Protein AF-A0A8J4Y6T5-F1 (afdb_monomer_lite)

Foldseek 3Di:
DLVQLLVVLQLLVVLVQKDWDFDFFFAQPVQRKGDWPVQKDKDKDQAFDFADAPPDPDTDRPPDPPPVVCVVPPDPDDDDRDIDIFIAGNVDRHGTDGDGRPVHIFMWGNLLLVLVLVLVCPVVVVDDDPPPVCNVVSCVDSVPDDITGFWIPHPDARFFQKKWWQFQVRDTDIHHDPDPVVRLVCCCVPVVGHSVRTPDIGGHPTHTDPVSVVVCVVVVVVQPPHDPDDDDPDDDDDPDDDPSPVVSPPPPPPDDDDD

Secondary structure (DSSP, 8-state):
-HHHHHHHHHHHHHTT-EEEE---EEEETTTTEEE-GGGEEEEEESS-EEEEPTT-S-EEEE----HHHHGGGT---------EEEEEESSSS-B-EEE--TTS-EEEE-HHHHHHHHHHHHHTTSS--SSTTHHHHHHHHHTTPPPEE-EE--SSSEEP-EEEEEETTS-EEEEE-SSHHHHHHHHHHHH---GGGEEEEEE---EE-HHHHHHTHHHHHTTTT--SS------S---S--GGGGGGGSTTS--S---

Organism: Chionoecetes opilio (NCBI:txid41210)

Structure (mmCIF, N/CA/C/O backbone):
data_AF-A0A8J4Y6T5-F1
#
_entry.id   AF-A0A8J4Y6T5-F1
#
loop_
_atom_site.group_PDB
_atom_site.id
_atom_site.type_symbol
_atom_site.label_atom_id
_atom_site.label_alt_id
_atom_site.label_comp_id
_atom_site.label_asym_id
_atom_site.label_entity_id
_atom_site.label_seq_id
_atom_site.pdbx_PDB_ins_code
_atom_site.Cartn_x
_atom_site.Cartn_y
_atom_site.Cartn_z
_atom_site.occupancy
_atom_site.B_iso_or_equiv
_atom_site.auth_seq_id
_atom_site.auth_comp_id
_atom_site.auth_asym_id
_atom_site.auth_atom_id
_atom_site.pdbx_PDB_model_num
ATOM 1 N N . MET A 1 1 ? -11.322 13.153 -5.004 1.00 78.25 1 MET A N 1
ATOM 2 C CA . MET A 1 1 ? -10.140 12.261 -4.936 1.00 78.25 1 MET A CA 1
ATOM 3 C C . MET A 1 1 ? -9.961 11.608 -3.560 1.00 78.25 1 MET A C 1
ATOM 5 O O . MET A 1 1 ? -10.027 10.391 -3.494 1.00 78.25 1 MET A O 1
ATOM 9 N N . SER A 1 2 ? -9.859 12.351 -2.447 1.00 86.50 2 SER A N 1
ATOM 10 C CA . SER A 1 2 ? -9.602 11.771 -1.104 1.00 86.50 2 SER A CA 1
ATOM 11 C C . SER A 1 2 ? -10.616 10.721 -0.617 1.00 86.50 2 SER A C 1
ATOM 13 O O . SER A 1 2 ? -10.266 9.830 0.150 1.00 86.50 2 SER A O 1
ATOM 15 N N . ARG A 1 3 ? -11.886 10.805 -1.039 1.00 89.75 3 ARG A N 1
ATOM 16 C CA . ARG A 1 3 ? -12.903 9.777 -0.743 1.00 89.75 3 ARG A CA 1
ATOM 17 C C . ARG A 1 3 ? -12.601 8.450 -1.448 1.00 89.75 3 ARG A C 1
ATOM 19 O O . ARG A 1 3 ? -12.677 7.413 -0.808 1.00 89.75 3 ARG A O 1
ATOM 26 N N . ALA A 1 4 ? -12.226 8.501 -2.726 1.00 92.38 4 ALA A N 1
ATOM 27 C CA . ALA A 1 4 ? -11.892 7.317 -3.514 1.00 92.38 4 ALA A CA 1
ATOM 28 C C . ALA A 1 4 ? -10.660 6.595 -2.969 1.00 92.38 4 ALA A C 1
ATOM 30 O O . ALA A 1 4 ? -10.658 5.376 -2.884 1.00 92.38 4 ALA A O 1
ATOM 31 N N . VAL A 1 5 ? -9.655 7.352 -2.526 1.00 93.50 5 VAL A N 1
ATOM 32 C CA . VAL A 1 5 ? -8.452 6.791 -1.899 1.00 93.50 5 VAL A CA 1
ATOM 33 C C . VAL A 1 5 ? -8.801 6.029 -0.619 1.00 93.50 5 VAL A C 1
ATOM 35 O O . VAL A 1 5 ? -8.391 4.883 -0.461 1.00 93.50 5 VAL A O 1
ATOM 38 N N . ARG A 1 6 ? -9.605 6.634 0.268 1.00 92.81 6 ARG A N 1
ATOM 39 C CA . ARG A 1 6 ? -10.047 5.973 1.506 1.00 92.81 6 ARG A CA 1
ATOM 40 C C . ARG A 1 6 ? -10.878 4.722 1.227 1.00 92.81 6 ARG A C 1
ATOM 42 O O . ARG A 1 6 ? -10.629 3.693 1.835 1.00 92.81 6 ARG A O 1
ATOM 49 N N . GLU A 1 7 ? -11.815 4.799 0.287 1.00 93.69 7 GLU A N 1
ATOM 50 C CA . GLU A 1 7 ? -12.631 3.652 -0.129 1.00 93.69 7 GLU A CA 1
ATOM 51 C C . GLU A 1 7 ? -11.806 2.508 -0.702 1.00 93.69 7 GLU A C 1
ATOM 53 O O . GLU A 1 7 ? -11.983 1.364 -0.295 1.00 93.69 7 GLU A O 1
ATOM 58 N N . ALA A 1 8 ? -10.897 2.805 -1.628 1.00 94.38 8 ALA A N 1
ATOM 59 C CA . ALA A 1 8 ? -10.032 1.790 -2.207 1.00 94.38 8 ALA A CA 1
ATOM 60 C C . ALA A 1 8 ? -9.204 1.105 -1.121 1.00 94.38 8 ALA A C 1
ATOM 62 O O . ALA A 1 8 ? -9.130 -0.119 -1.095 1.00 94.38 8 ALA A O 1
ATOM 63 N N . PHE A 1 9 ? -8.641 1.883 -0.194 1.00 95.12 9 PHE A N 1
ATOM 64 C CA . PHE A 1 9 ? -7.857 1.334 0.902 1.00 95.12 9 PHE A CA 1
ATOM 65 C C . PHE A 1 9 ? -8.689 0.411 1.800 1.00 95.12 9 PHE A C 1
ATOM 67 O O . PHE A 1 9 ? -8.279 -0.719 2.044 1.00 95.12 9 PHE A O 1
ATOM 74 N N . VAL A 1 10 ? -9.865 0.859 2.258 1.00 94.06 10 VAL A N 1
ATOM 75 C CA . VAL A 1 10 ? -10.739 0.052 3.126 1.00 94.06 10 VAL A CA 1
ATOM 76 C C . VAL A 1 10 ? -11.133 -1.255 2.436 1.00 94.06 10 VAL A C 1
ATOM 78 O O . VAL A 1 10 ? -11.028 -2.311 3.047 1.00 94.06 10 VAL A O 1
ATOM 81 N N . ARG A 1 11 ? -11.483 -1.221 1.144 1.00 93.69 11 ARG A N 1
ATOM 82 C CA . ARG A 1 11 ? -11.808 -2.439 0.384 1.00 93.69 11 ARG A CA 1
ATOM 83 C C . ARG A 1 11 ? -10.627 -3.394 0.243 1.00 93.69 11 ARG A C 1
ATOM 85 O O . ARG A 1 11 ? -10.812 -4.597 0.377 1.00 93.69 11 ARG A O 1
ATOM 92 N N . LEU A 1 12 ? -9.428 -2.880 -0.036 1.00 94.62 12 LEU A N 1
ATOM 93 C CA . LEU A 1 12 ? -8.225 -3.711 -0.145 1.00 94.62 12 LEU A CA 1
ATOM 94 C C . LEU A 1 12 ? -7.852 -4.340 1.205 1.00 94.62 12 LEU A C 1
ATOM 96 O O . LEU A 1 12 ? -7.418 -5.488 1.247 1.00 94.62 12 LEU A O 1
ATOM 100 N N . TYR A 1 13 ? -8.057 -3.608 2.299 1.00 94.00 13 TYR A N 1
ATOM 101 C CA . TYR A 1 13 ? -7.865 -4.116 3.654 1.00 94.00 13 TYR A CA 1
ATOM 102 C C . TYR A 1 13 ? -8.894 -5.193 4.009 1.00 94.00 13 TYR A C 1
ATOM 104 O O . TYR A 1 13 ? -8.538 -6.257 4.503 1.00 94.00 13 TYR A O 1
ATOM 112 N N . ASP A 1 14 ? -10.168 -4.956 3.695 1.00 91.56 14 ASP A N 1
ATOM 113 C CA . ASP A 1 14 ? -11.251 -5.915 3.918 1.00 91.56 14 ASP A CA 1
ATOM 114 C C . ASP A 1 14 ? -11.082 -7.195 3.075 1.00 91.56 14 ASP A C 1
ATOM 116 O O . ASP A 1 14 ? -11.483 -8.270 3.509 1.00 91.56 14 ASP A O 1
ATOM 120 N N . ALA A 1 15 ? -10.435 -7.095 1.910 1.00 92.00 15 ALA A N 1
ATOM 121 C CA . ALA A 1 15 ? -10.071 -8.227 1.058 1.00 92.00 15 ALA A CA 1
ATOM 122 C C . ALA A 1 15 ? -8.828 -9.005 1.534 1.00 92.00 15 ALA A C 1
ATOM 124 O O . ALA A 1 15 ? -8.473 -10.007 0.918 1.00 92.00 15 ALA A O 1
ATOM 125 N N . GLY A 1 16 ? -8.131 -8.540 2.578 1.00 92.31 16 GLY A N 1
ATOM 126 C CA . GLY A 1 16 ? -6.889 -9.153 3.062 1.00 92.31 16 GLY A CA 1
ATOM 127 C C . GLY A 1 16 ? -5.667 -8.914 2.166 1.00 92.31 16 GLY A C 1
ATOM 128 O O . GLY A 1 16 ? -4.643 -9.572 2.332 1.00 92.31 16 GLY A O 1
ATOM 129 N N . LEU A 1 17 ? -5.748 -7.974 1.216 1.00 94.19 17 LEU A N 1
ATOM 130 C CA . LEU A 1 17 ? -4.628 -7.607 0.341 1.00 94.19 17 LEU A CA 1
ATOM 131 C C . LEU A 1 17 ? -3.673 -6.613 1.003 1.00 94.19 17 LEU A C 1
ATOM 133 O O . LEU A 1 17 ? -2.508 -6.534 0.614 1.00 94.19 17 LEU A O 1
ATOM 137 N N . VAL A 1 18 ? -4.162 -5.845 1.978 1.00 94.88 18 VAL A N 1
ATOM 138 C CA . VAL A 1 18 ? -3.343 -4.960 2.809 1.00 94.88 18 VAL A CA 1
ATOM 139 C C . VAL A 1 18 ? -3.073 -5.659 4.129 1.00 94.88 18 VAL A C 1
ATOM 141 O O . VAL A 1 18 ? -4.006 -6.080 4.809 1.00 94.88 18 VAL A O 1
ATOM 144 N N . TYR A 1 19 ? -1.808 -5.737 4.515 1.00 92.50 19 TYR A N 1
ATOM 145 C CA . TYR A 1 19 ? -1.396 -6.333 5.778 1.00 92.50 19 TYR A CA 1
ATOM 146 C C . TYR A 1 19 ? -0.262 -5.530 6.408 1.00 92.50 19 TYR A C 1
ATOM 148 O O . TYR A 1 19 ? 0.412 -4.737 5.748 1.00 92.50 19 TYR A O 1
ATOM 156 N N . ARG A 1 20 ? -0.066 -5.736 7.709 1.00 90.44 20 ARG A N 1
ATOM 157 C CA . ARG A 1 20 ? 1.051 -5.163 8.456 1.00 90.44 20 ARG A CA 1
ATOM 158 C C . ARG A 1 20 ? 2.184 -6.157 8.575 1.00 90.44 20 ARG A C 1
ATOM 160 O O . ARG A 1 20 ? 1.939 -7.358 8.698 1.00 90.44 20 ARG A O 1
ATOM 167 N N . LYS A 1 21 ? 3.416 -5.666 8.477 1.00 88.44 21 LYS A N 1
ATOM 168 C CA . LYS A 1 21 ? 4.605 -6.509 8.575 1.00 88.44 21 LYS A CA 1
ATOM 169 C C . LYS A 1 21 ? 5.815 -5.700 9.016 1.00 88.44 21 LYS A C 1
ATOM 171 O O . LYS A 1 21 ? 6.120 -4.669 8.425 1.00 88.44 21 LYS A O 1
ATOM 176 N N . GLU A 1 22 ? 6.580 -6.254 9.949 1.00 86.44 22 GLU A N 1
ATOM 177 C CA . GLU A 1 22 ? 7.952 -5.819 10.200 1.00 86.44 22 GLU A CA 1
ATOM 178 C C . GLU A 1 22 ? 8.856 -6.314 9.063 1.00 86.44 22 GLU A C 1
ATOM 180 O O . GLU A 1 22 ? 9.093 -7.515 8.884 1.00 86.44 22 GLU A O 1
ATOM 185 N N . ALA A 1 23 ? 9.333 -5.390 8.234 1.00 81.69 23 ALA A N 1
ATOM 186 C CA . ALA A 1 23 ? 10.226 -5.697 7.128 1.00 81.69 23 ALA A CA 1
ATOM 187 C C . ALA A 1 23 ? 11.341 -4.658 7.018 1.00 81.69 23 ALA A C 1
ATOM 189 O O . ALA A 1 23 ? 11.232 -3.528 7.485 1.00 81.69 23 ALA A O 1
ATOM 190 N N . LEU A 1 24 ? 12.435 -5.057 6.371 1.00 83.44 24 LEU A N 1
ATOM 191 C CA . LEU A 1 24 ? 13.489 -4.131 5.985 1.00 83.44 24 LEU A CA 1
ATOM 192 C C . LEU A 1 24 ? 12.964 -3.218 4.880 1.00 83.44 24 LEU A C 1
ATOM 194 O O . LEU A 1 24 ? 12.682 -3.680 3.775 1.00 83.44 24 LEU A O 1
ATOM 198 N N . ILE A 1 25 ? 12.863 -1.931 5.193 1.00 84.00 25 ILE A N 1
ATOM 199 C CA . ILE A 1 25 ? 12.443 -0.894 4.259 1.00 84.00 25 ILE A CA 1
ATOM 200 C C . ILE A 1 25 ? 13.628 -0.015 3.866 1.00 84.00 25 ILE A C 1
ATOM 202 O O . ILE A 1 25 ? 14.630 0.105 4.581 1.00 84.00 25 ILE A O 1
ATOM 206 N N . ASN A 1 26 ? 13.509 0.635 2.713 1.00 85.81 26 ASN A N 1
ATOM 207 C CA . ASN A 1 26 ? 14.449 1.671 2.320 1.00 85.81 26 ASN A CA 1
ATOM 208 C C . ASN A 1 26 ? 14.111 2.941 3.112 1.00 85.81 26 ASN A C 1
ATOM 210 O O . ASN A 1 26 ? 13.103 3.592 2.841 1.00 85.81 26 ASN A O 1
ATOM 214 N N . TRP A 1 27 ? 14.939 3.297 4.096 1.00 84.00 27 TRP A N 1
ATOM 215 C CA . TRP A 1 27 ? 14.683 4.449 4.962 1.00 84.00 27 TRP A CA 1
ATOM 216 C C . TRP A 1 27 ? 15.496 5.677 4.557 1.00 84.00 27 TRP A C 1
ATOM 218 O O . TRP A 1 27 ? 16.719 5.724 4.727 1.00 84.00 27 TRP A O 1
ATOM 228 N N . CYS A 1 28 ? 14.831 6.726 4.071 1.00 82.69 28 CYS A N 1
ATOM 229 C CA . CYS A 1 28 ? 15.512 7.973 3.750 1.00 82.69 28 CYS A CA 1
ATOM 230 C C . CYS A 1 28 ? 15.718 8.825 5.011 1.00 82.69 28 CYS A C 1
ATOM 232 O O . CYS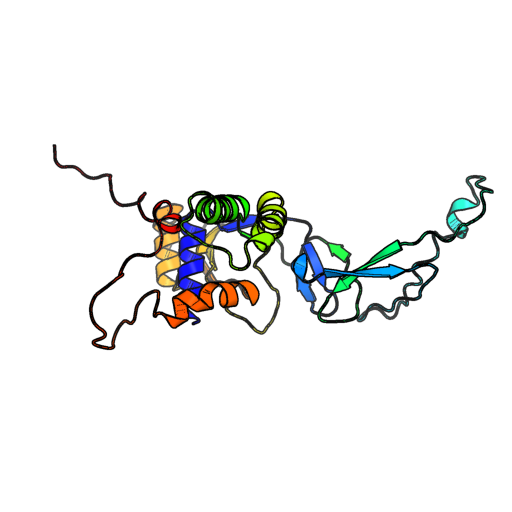 A 1 28 ? 14.788 9.465 5.494 1.00 82.69 28 CYS A O 1
ATOM 234 N N . CYS A 1 29 ? 16.959 8.927 5.498 1.00 78.06 29 CYS A N 1
ATOM 235 C CA . CYS A 1 29 ? 17.288 9.732 6.683 1.00 78.06 29 CYS A CA 1
ATOM 236 C C . CYS A 1 29 ? 16.961 11.228 6.534 1.00 78.06 29 CYS A C 1
ATOM 238 O O . CYS A 1 29 ? 16.705 11.901 7.525 1.00 78.06 29 CYS A O 1
ATOM 240 N N . SER A 1 30 ? 17.001 11.756 5.310 1.00 79.50 30 SER A N 1
ATOM 241 C CA . SER A 1 30 ? 16.744 13.174 5.028 1.00 79.50 30 SER A CA 1
ATOM 242 C C . SER A 1 30 ? 15.260 13.512 5.058 1.00 79.50 30 SER A C 1
ATOM 244 O O . SER A 1 30 ? 14.885 14.566 5.556 1.00 79.50 30 SER A O 1
ATOM 246 N N . LEU A 1 31 ? 14.436 12.621 4.500 1.00 79.00 31 LEU A N 1
ATOM 247 C CA . LEU A 1 31 ? 12.979 12.749 4.511 1.00 79.00 31 LEU A CA 1
ATOM 248 C C . LEU A 1 31 ? 12.366 12.219 5.809 1.00 79.00 31 LEU A C 1
ATOM 250 O O . LEU A 1 31 ? 11.203 12.501 6.065 1.00 79.00 31 LEU A O 1
ATOM 254 N N . GLN A 1 32 ? 13.141 11.461 6.594 1.00 83.69 32 GLN A N 1
ATOM 255 C CA . GLN A 1 32 ? 12.685 10.719 7.769 1.00 83.69 32 GLN A CA 1
ATOM 256 C C . GLN A 1 32 ? 11.467 9.848 7.443 1.00 83.69 32 GLN A C 1
ATOM 258 O O . GLN A 1 32 ? 10.484 9.848 8.172 1.00 83.69 32 GLN A O 1
ATOM 263 N N . SER A 1 33 ? 11.528 9.151 6.306 1.00 86.06 33 SER A N 1
ATOM 264 C CA . SER A 1 33 ? 10.405 8.371 5.797 1.00 86.06 33 SER A CA 1
ATOM 265 C C . SER A 1 33 ? 10.866 7.179 4.960 1.00 86.06 33 SER A C 1
ATOM 267 O O . SER A 1 33 ? 11.911 7.231 4.293 1.00 86.06 33 SER A O 1
ATOM 269 N N . ALA A 1 34 ? 10.055 6.122 4.982 1.00 85.88 34 ALA A N 1
ATOM 270 C CA . ALA A 1 34 ? 10.126 4.992 4.071 1.00 85.88 34 ALA A CA 1
ATOM 271 C C . ALA A 1 34 ? 9.966 5.432 2.605 1.00 85.88 34 ALA A C 1
ATOM 273 O O . ALA A 1 34 ? 9.120 6.263 2.273 1.00 85.88 34 ALA A O 1
ATOM 274 N N . ILE A 1 35 ? 10.758 4.845 1.707 1.00 86.81 35 ILE A N 1
ATOM 275 C CA . ILE A 1 35 ? 10.644 5.034 0.255 1.00 86.81 35 ILE A CA 1
ATOM 276 C C . ILE A 1 35 ? 10.487 3.679 -0.443 1.00 86.81 35 ILE A C 1
ATOM 278 O O . ILE A 1 35 ? 11.058 2.675 -0.021 1.00 86.81 35 ILE A O 1
ATOM 282 N N . SER A 1 36 ? 9.711 3.630 -1.526 1.00 87.88 36 SER A N 1
ATOM 283 C CA . SER A 1 36 ? 9.564 2.409 -2.331 1.00 87.88 36 SER A CA 1
ATOM 284 C C . SER A 1 36 ? 10.794 2.140 -3.200 1.00 87.88 36 SER A C 1
ATOM 286 O O . SER A 1 36 ? 11.508 3.072 -3.561 1.00 87.88 36 SER A O 1
ATOM 288 N N . ASP A 1 37 ? 10.985 0.892 -3.632 1.00 87.06 37 ASP A N 1
ATOM 289 C CA . ASP A 1 37 ? 12.114 0.482 -4.485 1.00 87.06 37 ASP A CA 1
ATOM 290 C C . ASP A 1 37 ? 12.228 1.293 -5.788 1.00 87.06 37 ASP A C 1
ATOM 292 O O . ASP A 1 37 ? 13.330 1.606 -6.227 1.00 87.06 37 ASP A O 1
ATOM 296 N N . ILE A 1 38 ? 11.106 1.711 -6.388 1.00 86.62 38 ILE A N 1
ATOM 297 C CA . ILE A 1 38 ? 11.111 2.542 -7.608 1.00 86.62 38 ILE A CA 1
ATOM 298 C C . ILE A 1 38 ? 11.608 3.978 -7.364 1.00 86.62 38 ILE A C 1
ATOM 300 O O . ILE A 1 38 ? 11.962 4.687 -8.301 1.00 86.62 38 ILE A O 1
ATOM 304 N N . GLU A 1 39 ? 11.653 4.421 -6.107 1.00 84.69 39 GLU A N 1
ATOM 305 C CA . GLU A 1 39 ? 12.185 5.731 -5.717 1.00 84.69 39 GLU A CA 1
ATOM 306 C C . GLU A 1 39 ? 13.681 5.671 -5.376 1.00 84.69 39 GLU A C 1
ATOM 308 O O . GLU A 1 39 ? 14.255 6.661 -4.912 1.00 84.69 39 GLU A O 1
ATOM 313 N N . VAL A 1 40 ? 14.316 4.518 -5.600 1.00 84.94 40 VAL A N 1
ATOM 314 C CA . VAL A 1 40 ? 15.737 4.293 -5.363 1.00 84.94 40 VAL A CA 1
ATOM 315 C C . VAL A 1 40 ? 16.517 4.367 -6.672 1.00 84.94 40 VAL A C 1
ATOM 317 O O . VAL A 1 40 ? 16.464 3.475 -7.518 1.00 84.94 40 VAL A O 1
ATOM 320 N N . ASP A 1 41 ? 17.341 5.401 -6.786 1.00 84.00 41 ASP A N 1
ATOM 321 C CA . ASP A 1 41 ? 18.355 5.511 -7.827 1.00 84.00 41 ASP A CA 1
ATOM 322 C C . ASP A 1 41 ? 19.632 4.784 -7.403 1.00 84.00 41 ASP A C 1
ATOM 324 O O . ASP A 1 41 ? 20.025 4.813 -6.240 1.00 84.00 41 ASP A O 1
ATOM 328 N N . HIS A 1 42 ? 20.349 4.188 -8.351 1.00 83.88 42 HIS A N 1
ATOM 329 C CA . HIS A 1 42 ? 21.620 3.520 -8.076 1.00 83.88 42 HIS A CA 1
ATOM 330 C C . HIS A 1 42 ? 22.771 4.325 -8.678 1.00 83.88 42 HIS A C 1
ATOM 332 O O . HIS A 1 42 ? 22.916 4.429 -9.894 1.00 83.88 42 HIS A O 1
ATOM 338 N N . LEU A 1 43 ? 23.605 4.909 -7.817 1.00 80.50 43 LEU A N 1
ATOM 339 C CA . LEU A 1 43 ? 24.806 5.619 -8.239 1.00 80.50 43 LEU A CA 1
ATOM 340 C C . LEU A 1 43 ? 25.959 4.625 -8.391 1.00 80.50 43 LEU A C 1
ATOM 342 O O . LEU A 1 43 ? 26.409 4.029 -7.410 1.00 80.50 43 LEU A O 1
ATOM 346 N N . HIS A 1 44 ? 26.460 4.478 -9.614 1.00 80.62 44 HIS A N 1
ATOM 347 C CA . HIS A 1 44 ? 27.660 3.695 -9.888 1.00 80.62 44 HIS A CA 1
ATOM 348 C C . HIS A 1 44 ? 28.905 4.519 -9.561 1.00 80.62 44 HIS A C 1
ATOM 350 O O . HIS A 1 44 ? 29.167 5.551 -10.175 1.00 80.62 44 HIS A O 1
ATOM 356 N N . LEU A 1 45 ? 29.684 4.050 -8.595 1.00 79.06 45 LEU A N 1
ATOM 357 C CA . LEU A 1 45 ? 30.944 4.655 -8.195 1.00 79.06 45 LEU A CA 1
ATOM 358 C C . LEU A 1 45 ? 32.092 3.786 -8.689 1.00 79.06 45 LEU A C 1
ATOM 360 O O . LEU A 1 45 ? 32.215 2.636 -8.281 1.00 79.06 45 LEU A O 1
ATOM 364 N N . THR A 1 46 ? 32.956 4.340 -9.535 1.00 75.56 46 THR A N 1
ATOM 365 C CA . THR A 1 46 ? 34.138 3.640 -10.071 1.00 75.56 46 THR A CA 1
ATOM 366 C C . THR A 1 46 ? 35.286 3.575 -9.057 1.00 75.56 46 THR A C 1
ATOM 368 O O . THR A 1 46 ? 36.227 2.801 -9.219 1.00 75.56 46 THR A O 1
ATOM 371 N N . GLY A 1 47 ? 35.229 4.381 -7.993 1.00 72.75 47 GLY A N 1
ATOM 372 C CA . GLY A 1 47 ? 36.288 4.458 -6.998 1.00 72.75 47 GLY A CA 1
ATOM 373 C C . GLY A 1 47 ? 35.862 5.123 -5.688 1.00 72.75 47 GLY A C 1
ATOM 374 O O . GLY A 1 47 ? 34.684 5.402 -5.479 1.00 72.75 47 GLY A O 1
ATOM 375 N N . PRO A 1 48 ? 36.830 5.369 -4.789 1.00 66.31 48 PRO A N 1
ATOM 376 C CA . PRO A 1 48 ? 36.624 6.049 -3.516 1.00 66.31 48 PRO A CA 1
ATOM 377 C C . PRO A 1 48 ? 35.917 7.398 -3.653 1.00 66.31 48 PRO A C 1
ATOM 379 O O . PRO A 1 48 ? 36.514 8.365 -4.117 1.00 66.31 48 PRO A O 1
ATOM 382 N N . THR A 1 49 ? 34.667 7.489 -3.202 1.00 63.94 49 THR A N 1
ATOM 383 C CA . THR A 1 49 ? 33.913 8.749 -3.200 1.00 63.94 49 THR A CA 1
ATOM 384 C C . THR A 1 49 ? 33.469 9.097 -1.786 1.00 63.94 49 THR A C 1
ATOM 386 O O . THR A 1 49 ? 32.992 8.252 -1.022 1.00 63.94 49 THR A O 1
ATOM 389 N N . GLU A 1 50 ? 33.677 10.356 -1.410 1.00 62.12 50 GLU A N 1
ATOM 390 C CA . GLU A 1 50 ? 33.139 10.920 -0.179 1.00 62.12 50 GLU A CA 1
ATOM 391 C C . GLU A 1 50 ? 31.661 11.229 -0.369 1.00 62.12 50 GLU A C 1
ATOM 393 O O . GLU A 1 50 ? 31.295 12.044 -1.211 1.00 62.12 50 GLU A O 1
ATOM 398 N N . VAL A 1 51 ? 30.813 10.580 0.427 1.00 62.22 51 VAL A N 1
ATOM 399 C CA . VAL A 1 51 ? 29.378 10.849 0.444 1.00 62.22 51 VAL A CA 1
ATOM 400 C C . VAL A 1 51 ? 29.025 11.457 1.795 1.00 62.22 51 VAL A C 1
ATOM 402 O O . VAL A 1 51 ? 29.315 10.901 2.858 1.00 62.22 51 VAL A O 1
ATOM 405 N N . ARG A 1 52 ? 28.407 12.636 1.760 1.00 55.88 52 ARG A N 1
ATOM 406 C CA . ARG A 1 52 ? 27.913 13.321 2.954 1.00 55.88 52 ARG A CA 1
ATOM 407 C C . ARG A 1 52 ? 26.480 12.868 3.230 1.00 55.88 52 ARG A C 1
ATOM 409 O O . ARG A 1 52 ? 25.648 12.934 2.335 1.00 55.88 52 ARG A O 1
ATOM 416 N N . CYS A 1 53 ? 26.191 12.430 4.453 1.00 46.91 53 CYS A N 1
ATOM 417 C CA . CYS A 1 53 ? 24.830 12.136 4.919 1.00 46.91 53 CYS A CA 1
ATOM 418 C C . CYS A 1 53 ? 24.346 13.310 5.797 1.00 46.91 53 CYS A C 1
ATOM 420 O O . CYS A 1 53 ? 25.145 13.780 6.615 1.00 46.91 53 CYS A O 1
ATOM 422 N N . PRO A 1 54 ? 23.112 13.841 5.670 1.00 45.94 54 PRO A N 1
ATOM 423 C CA . PRO A 1 54 ? 22.663 14.993 6.451 1.00 45.94 54 PRO A CA 1
ATOM 424 C C . PRO A 1 54 ? 22.282 14.557 7.847 1.00 45.94 54 PRO A C 1
ATOM 426 O O . PRO A 1 54 ? 21.992 13.391 8.097 1.00 45.94 54 PRO A O 1
ATOM 429 N N . GLY A 1 55 ? 22.279 15.513 8.769 1.00 48.62 55 GLY A N 1
ATOM 430 C CA . GLY A 1 55 ? 21.987 15.247 10.176 1.00 48.62 55 GLY A CA 1
ATOM 431 C C . GLY A 1 55 ? 23.139 14.561 10.916 1.00 48.62 55 GLY A C 1
ATOM 432 O O . GLY A 1 55 ? 23.211 14.640 12.135 1.00 48.62 55 GLY A O 1
ATOM 433 N N . SER A 1 56 ? 24.108 13.980 10.202 1.00 48.09 56 SER A N 1
ATOM 434 C CA . SER A 1 56 ? 25.382 13.546 10.767 1.00 48.09 56 SER A CA 1
ATOM 435 C C . SER A 1 56 ? 26.510 14.490 10.343 1.00 48.09 56 SER A C 1
ATOM 437 O O . SER A 1 56 ? 26.763 14.671 9.156 1.00 48.09 56 SER A O 1
ATOM 439 N N . ALA A 1 57 ? 27.271 15.032 11.301 1.00 34.62 57 ALA A N 1
ATOM 440 C CA . ALA A 1 57 ? 28.518 15.769 11.028 1.00 34.62 57 ALA A CA 1
ATOM 441 C C . ALA A 1 57 ? 29.620 14.887 10.391 1.00 34.62 57 ALA A C 1
ATOM 443 O O . ALA A 1 57 ? 30.705 15.360 10.055 1.00 34.62 57 ALA A O 1
ATOM 444 N N . LYS A 1 58 ? 29.352 13.587 10.233 1.00 40.16 58 LYS A N 1
ATOM 445 C CA . LYS A 1 58 ? 30.280 12.581 9.731 1.00 40.16 58 LYS A CA 1
ATOM 446 C C . LYS A 1 58 ? 30.204 12.526 8.205 1.00 40.16 58 LYS A C 1
ATOM 448 O O . LYS A 1 58 ? 29.200 12.115 7.629 1.00 40.16 58 LYS A O 1
ATOM 453 N N . VAL A 1 59 ? 31.294 12.910 7.546 1.00 43.06 59 VAL A N 1
ATOM 454 C CA . VAL A 1 59 ? 31.516 12.595 6.131 1.00 43.06 59 VAL A CA 1
ATOM 455 C C . VAL A 1 59 ? 31.829 11.105 6.043 1.00 43.06 59 VAL A C 1
ATOM 457 O O . VAL A 1 59 ? 32.826 10.642 6.600 1.00 43.06 59 VAL A O 1
ATOM 460 N N . PHE A 1 60 ? 30.987 10.336 5.355 1.00 45.97 60 PHE A N 1
ATOM 461 C CA . PHE A 1 60 ? 31.306 8.946 5.073 1.00 45.97 60 PHE A CA 1
ATOM 462 C C . PHE A 1 60 ? 32.194 8.903 3.830 1.00 45.97 60 PHE A C 1
ATOM 464 O O . PHE A 1 60 ? 31.725 8.925 2.693 1.00 45.97 60 PHE A O 1
ATOM 471 N N . ARG A 1 61 ? 33.510 8.774 4.036 1.00 40.00 61 ARG A N 1
ATOM 472 C CA . ARG A 1 61 ? 34.368 8.152 3.020 1.00 40.00 61 ARG A CA 1
ATOM 473 C C . ARG A 1 61 ? 33.925 6.702 2.884 1.00 40.00 61 ARG A C 1
ATOM 475 O O . ARG A 1 61 ? 34.392 5.847 3.640 1.00 40.00 61 ARG A O 1
ATOM 482 N N . ARG A 1 62 ? 33.070 6.381 1.910 1.00 50.16 62 ARG A N 1
ATOM 483 C CA . ARG A 1 62 ? 32.850 4.981 1.512 1.00 50.16 62 ARG A CA 1
ATOM 484 C C . ARG A 1 62 ? 33.992 4.530 0.605 1.00 50.16 62 ARG A C 1
ATOM 486 O O . ARG A 1 62 ? 33.842 4.275 -0.578 1.00 50.16 62 ARG A O 1
ATOM 493 N N . ALA A 1 63 ? 35.165 4.487 1.227 1.00 38.94 63 ALA A N 1
ATOM 494 C CA . ALA A 1 63 ? 36.380 3.818 0.791 1.00 38.94 63 ALA A CA 1
ATOM 495 C C . ALA A 1 63 ? 37.404 3.877 1.926 1.00 38.94 63 ALA A C 1
ATOM 497 O O . ALA A 1 63 ? 38.456 4.511 1.865 1.00 38.94 63 ALA A O 1
ATOM 498 N N . ARG A 1 64 ? 37.057 3.197 3.009 1.00 36.75 64 ARG A N 1
ATOM 499 C CA . ARG A 1 64 ? 38.020 2.446 3.800 1.00 36.75 64 ARG A CA 1
ATOM 500 C C . ARG A 1 64 ? 37.227 1.312 4.429 1.00 36.75 64 ARG A C 1
ATOM 502 O O . ARG A 1 64 ? 36.694 1.454 5.523 1.00 36.75 64 ARG A O 1
ATOM 509 N N . LEU A 1 65 ? 37.209 0.152 3.769 1.00 34.47 65 LEU A N 1
ATOM 510 C CA . LEU A 1 65 ? 37.493 -1.052 4.547 1.00 34.47 65 LEU A CA 1
ATOM 511 C C . LEU A 1 65 ? 38.772 -0.700 5.304 1.00 34.47 65 LEU A C 1
ATOM 513 O O . LEU A 1 65 ? 39.816 -0.449 4.702 1.00 34.47 65 LEU A O 1
ATOM 517 N N . SER A 1 66 ? 38.606 -0.413 6.590 1.00 34.19 66 SER A N 1
ATOM 518 C CA . SER A 1 66 ? 39.644 0.162 7.422 1.00 34.19 66 SER A CA 1
ATOM 519 C C . SER A 1 66 ? 40.856 -0.760 7.374 1.00 34.19 66 SER A C 1
ATOM 521 O O . SER A 1 66 ? 40.868 -1.823 7.991 1.00 34.19 66 SER A O 1
ATOM 523 N N . TRP A 1 67 ? 41.892 -0.323 6.660 1.00 33.38 67 TRP A N 1
ATOM 524 C CA . TRP A 1 67 ? 43.224 -0.930 6.634 1.00 33.38 67 TRP A CA 1
ATOM 525 C C . TRP A 1 67 ? 43.750 -1.195 8.062 1.00 33.38 67 TRP A C 1
ATOM 527 O O . TRP A 1 67 ? 44.523 -2.119 8.285 1.00 33.38 67 TRP A O 1
ATOM 537 N N . ARG A 1 68 ? 43.254 -0.449 9.068 1.00 34.75 68 ARG A N 1
ATOM 538 C CA . ARG A 1 68 ? 43.625 -0.618 10.481 1.00 34.75 68 ARG A CA 1
ATOM 539 C C . ARG A 1 68 ? 43.115 -1.919 11.117 1.00 34.75 68 ARG A C 1
ATOM 541 O O . ARG A 1 68 ? 43.641 -2.285 12.158 1.00 34.75 68 ARG A O 1
ATOM 548 N N . ARG A 1 69 ? 42.130 -2.621 10.533 1.00 35.88 69 ARG A N 1
ATOM 549 C CA . ARG A 1 69 ? 41.576 -3.873 11.100 1.00 35.88 69 ARG A CA 1
ATOM 550 C C . ARG A 1 69 ? 42.073 -5.155 10.411 1.00 35.88 69 ARG A C 1
ATOM 552 O O . ARG A 1 69 ? 41.852 -6.232 10.948 1.00 35.88 69 ARG A O 1
ATOM 559 N N . CYS A 1 70 ? 42.758 -5.051 9.266 1.00 34.50 70 CYS A N 1
ATOM 560 C CA . CYS A 1 70 ? 43.291 -6.207 8.519 1.00 34.50 70 CYS A CA 1
ATOM 561 C C . CYS A 1 70 ? 44.775 -6.507 8.794 1.00 34.50 70 CYS A C 1
ATOM 563 O O . CYS A 1 70 ? 45.246 -7.583 8.441 1.00 34.50 70 CYS A O 1
ATOM 565 N N . LEU A 1 71 ? 45.503 -5.602 9.457 1.00 41.81 71 LEU A N 1
ATOM 566 C CA . LEU A 1 71 ? 46.904 -5.819 9.846 1.00 41.81 71 LEU A CA 1
ATOM 567 C C . LEU A 1 71 ? 47.146 -7.078 10.715 1.00 41.81 71 LEU A C 1
ATOM 569 O O . LEU A 1 71 ? 48.189 -7.694 10.524 1.00 41.81 71 LEU A O 1
ATOM 573 N N . PRO A 1 72 ? 46.218 -7.541 11.586 1.00 40.12 72 PRO A N 1
ATOM 574 C CA . PRO A 1 72 ? 46.421 -8.792 12.325 1.00 40.12 72 PRO A CA 1
ATOM 575 C C . PRO A 1 72 ? 46.274 -10.069 11.479 1.00 40.12 72 PRO A C 1
ATOM 577 O O . PRO A 1 72 ? 46.647 -11.137 11.946 1.00 40.12 72 PRO A O 1
ATOM 580 N N . TRP A 1 73 ? 45.721 -9.983 10.260 1.00 36.28 73 TRP A N 1
ATOM 581 C CA . TRP A 1 73 ? 45.303 -11.146 9.455 1.00 36.28 73 TRP A CA 1
ATOM 582 C C . TRP A 1 73 ? 46.152 -11.372 8.191 1.00 36.28 73 TRP A C 1
ATOM 584 O O . TRP A 1 73 ? 45.740 -12.110 7.300 1.00 36.28 73 TRP A O 1
ATOM 594 N N . GLY A 1 74 ? 47.320 -10.728 8.074 1.00 36.72 74 GLY A N 1
ATOM 595 C CA . GLY A 1 74 ? 48.329 -11.065 7.056 1.00 36.72 74 GLY A CA 1
ATOM 596 C C . GLY A 1 74 ? 47.887 -10.958 5.587 1.00 36.72 74 GLY A C 1
ATOM 597 O O . GLY A 1 74 ? 48.495 -11.577 4.720 1.00 36.72 74 GLY A O 1
ATOM 598 N N . CYS A 1 75 ? 46.836 -10.197 5.272 1.00 35.38 75 CYS A N 1
ATOM 599 C CA . CYS A 1 75 ? 46.328 -10.070 3.904 1.00 35.38 75 CYS A CA 1
ATOM 600 C C . CYS A 1 75 ? 47.110 -9.000 3.119 1.00 35.38 75 CYS A C 1
ATOM 602 O O . CYS A 1 75 ? 46.759 -7.822 3.137 1.00 35.38 75 CYS A O 1
ATOM 604 N N . THR A 1 76 ? 48.161 -9.405 2.402 1.00 39.62 76 THR A N 1
ATOM 605 C CA . THR A 1 76 ? 48.979 -8.566 1.497 1.00 39.62 76 THR A CA 1
ATOM 606 C C . THR A 1 76 ? 48.505 -8.618 0.034 1.00 39.62 76 THR A C 1
ATOM 608 O O . THR A 1 76 ? 49.298 -8.538 -0.900 1.00 39.62 76 THR A O 1
ATOM 611 N N . GLY A 1 77 ? 47.195 -8.743 -0.200 1.00 39.84 77 GLY A N 1
ATOM 612 C CA . GLY A 1 77 ? 46.604 -8.651 -1.541 1.00 39.84 77 GLY A CA 1
ATOM 613 C C . GLY A 1 77 ? 46.257 -7.201 -1.885 1.00 39.84 77 GLY A C 1
ATOM 614 O O . GLY A 1 77 ? 45.470 -6.579 -1.177 1.00 39.84 77 GLY A O 1
ATOM 615 N N . GLY A 1 78 ? 46.841 -6.644 -2.949 1.00 40.81 78 GLY A N 1
ATOM 616 C CA . GLY A 1 78 ? 46.651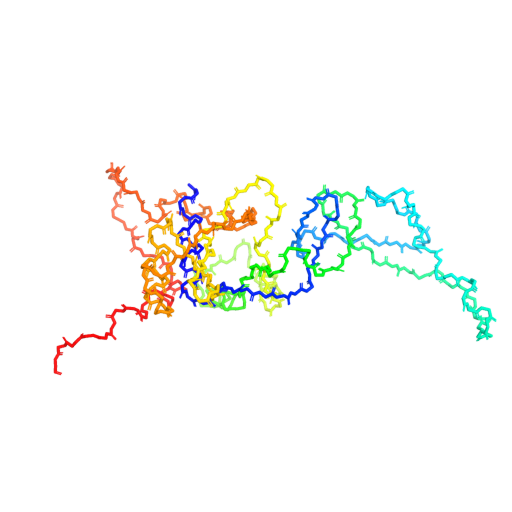 -5.244 -3.345 1.00 40.81 78 GLY A CA 1
ATOM 617 C C . GLY A 1 78 ? 45.181 -4.806 -3.456 1.00 40.81 78 GLY A C 1
ATOM 618 O O . GLY A 1 78 ? 44.333 -5.519 -3.997 1.00 40.81 78 GLY A O 1
ATOM 619 N N . CYS A 1 79 ? 44.883 -3.598 -2.971 1.00 45.81 79 CYS A N 1
ATOM 620 C CA . CYS A 1 79 ? 43.562 -2.981 -3.082 1.00 45.81 79 CYS A CA 1
ATOM 621 C C . CYS A 1 79 ? 43.274 -2.600 -4.538 1.00 45.81 79 CYS A C 1
ATOM 623 O O . CYS A 1 79 ? 43.769 -1.584 -5.026 1.00 45.81 79 CYS A O 1
ATOM 625 N N . ARG A 1 80 ? 42.439 -3.380 -5.227 1.00 50.22 80 ARG A N 1
ATOM 626 C CA . ARG A 1 80 ? 41.856 -2.960 -6.506 1.00 50.22 80 ARG A CA 1
ATOM 627 C C . ARG A 1 80 ? 40.597 -2.138 -6.245 1.00 50.22 80 ARG A C 1
ATOM 629 O O . ARG A 1 80 ? 39.777 -2.511 -5.402 1.00 50.22 80 ARG A O 1
ATOM 636 N N . ALA A 1 81 ? 40.451 -1.017 -6.947 1.00 54.31 81 ALA A N 1
ATOM 637 C CA . ALA A 1 81 ? 39.195 -0.281 -6.963 1.00 54.31 81 ALA A CA 1
ATOM 638 C C . ALA A 1 81 ? 38.120 -1.194 -7.563 1.00 54.31 81 ALA A C 1
ATOM 640 O O . ALA A 1 81 ? 38.292 -1.706 -8.667 1.00 54.31 81 ALA A O 1
ATOM 641 N N . HIS A 1 82 ? 37.055 -1.442 -6.806 1.00 60.12 82 HIS A N 1
ATOM 642 C CA . HIS A 1 82 ? 35.908 -2.197 -7.291 1.00 60.12 82 HIS A CA 1
ATOM 643 C C . HIS A 1 82 ? 34.760 -1.219 -7.500 1.00 60.12 82 HIS A C 1
ATOM 645 O O . HIS A 1 82 ? 34.467 -0.450 -6.575 1.00 60.12 82 HIS A O 1
ATOM 651 N N . PRO A 1 83 ? 34.123 -1.230 -8.681 1.00 70.56 83 PRO A N 1
ATOM 652 C CA . PRO A 1 83 ? 32.943 -0.421 -8.893 1.00 70.56 83 PRO A CA 1
ATOM 653 C C . PRO A 1 83 ? 31.852 -0.864 -7.911 1.00 70.56 83 PRO A C 1
ATOM 655 O O . PRO A 1 83 ? 31.590 -2.057 -7.758 1.00 70.56 83 PRO A O 1
ATOM 658 N N . MET A 1 84 ? 31.239 0.092 -7.219 1.00 73.38 84 MET A N 1
ATOM 659 C CA . MET A 1 84 ? 30.170 -0.147 -6.247 1.00 73.38 84 MET A CA 1
ATOM 660 C C . MET A 1 84 ? 28.904 0.575 -6.694 1.00 73.38 84 MET A C 1
ATOM 662 O O . MET A 1 84 ? 28.973 1.679 -7.228 1.00 73.38 84 MET A O 1
ATOM 666 N N . MET A 1 85 ? 27.746 -0.028 -6.432 1.00 74.38 85 MET A N 1
ATOM 667 C CA . MET A 1 85 ? 26.458 0.650 -6.546 1.00 74.38 85 MET A CA 1
ATOM 668 C C . MET A 1 85 ? 26.036 1.163 -5.176 1.00 74.38 85 MET A C 1
ATOM 670 O O . MET A 1 85 ? 25.923 0.390 -4.224 1.00 74.38 85 MET A O 1
ATOM 674 N N . VAL A 1 86 ? 25.823 2.471 -5.072 1.00 77.56 86 VAL A N 1
ATOM 675 C CA . VAL A 1 86 ? 25.296 3.101 -3.865 1.00 77.56 86 VAL A CA 1
ATOM 676 C C . VAL A 1 86 ? 23.854 3.509 -4.131 1.00 77.56 86 VAL A C 1
ATOM 678 O O . VAL A 1 86 ? 23.621 4.328 -5.022 1.00 77.56 86 VAL A O 1
ATOM 681 N N . PRO A 1 87 ? 22.889 2.968 -3.374 1.00 75.75 87 PRO A N 1
ATOM 682 C CA . PRO A 1 87 ? 21.507 3.358 -3.543 1.00 75.75 87 PRO A CA 1
ATOM 683 C C . PRO A 1 87 ? 21.303 4.776 -2.990 1.00 75.75 87 PRO A C 1
ATOM 685 O O . PRO A 1 87 ? 21.898 5.170 -1.979 1.00 75.75 87 PRO A O 1
ATOM 688 N N . ARG A 1 88 ? 20.494 5.563 -3.690 1.00 81.44 88 ARG A N 1
ATOM 689 C CA . ARG A 1 88 ? 20.235 6.985 -3.481 1.00 81.44 88 ARG A CA 1
ATOM 690 C C . ARG A 1 88 ? 18.732 7.212 -3.563 1.00 81.44 88 ARG A C 1
ATOM 692 O O . ARG A 1 88 ? 18.072 6.638 -4.416 1.00 81.44 88 ARG A O 1
ATOM 699 N N . CYS A 1 89 ? 18.185 8.069 -2.714 1.00 78.31 89 CYS A N 1
ATOM 700 C CA . CYS A 1 89 ? 16.816 8.539 -2.914 1.00 78.31 89 CYS A CA 1
ATOM 701 C C . CYS A 1 89 ? 16.732 9.291 -4.253 1.00 78.31 89 CYS A C 1
ATOM 703 O O . CYS A 1 89 ? 17.606 10.097 -4.558 1.00 78.31 89 CYS A O 1
ATOM 705 N N . SER A 1 90 ? 15.706 9.069 -5.066 1.00 81.06 90 SER A N 1
ATOM 706 C CA . SER A 1 90 ? 15.560 9.781 -6.340 1.00 81.06 90 SER A CA 1
ATOM 707 C C . SER A 1 90 ? 15.325 11.281 -6.128 1.00 81.06 90 SER A C 1
ATOM 709 O O . SER A 1 90 ? 15.946 12.119 -6.789 1.00 81.06 90 SER A O 1
ATOM 711 N N . ARG A 1 91 ? 14.521 11.625 -5.111 1.00 74.62 91 ARG A N 1
ATOM 712 C CA . ARG A 1 91 ? 14.121 13.002 -4.768 1.00 74.62 91 ARG A CA 1
ATOM 713 C C . ARG A 1 91 ? 15.244 13.856 -4.173 1.00 74.62 91 ARG A C 1
ATOM 715 O O . ARG A 1 91 ? 15.232 15.068 -4.355 1.00 74.62 91 ARG A O 1
ATOM 722 N N . ILE A 1 92 ? 16.205 13.258 -3.465 1.00 66.81 92 ILE A N 1
ATOM 723 C CA . ILE A 1 92 ? 17.320 13.982 -2.826 1.00 66.81 92 ILE A CA 1
ATOM 724 C C . ILE A 1 92 ? 18.621 13.221 -3.082 1.00 66.81 92 ILE A C 1
ATOM 726 O O . ILE A 1 92 ? 18.627 11.999 -3.047 1.00 66.81 92 ILE A O 1
ATOM 730 N N . THR A 1 93 ? 19.740 13.898 -3.342 1.00 56.75 93 THR A N 1
ATOM 731 C CA . THR A 1 93 ? 21.045 13.308 -3.717 1.00 56.75 93 THR A CA 1
ATOM 732 C C . THR A 1 93 ? 21.759 12.543 -2.598 1.00 56.75 93 THR A C 1
ATOM 734 O O . THR A 1 93 ? 22.926 12.784 -2.304 1.00 56.75 93 THR A O 1
ATOM 737 N N . MET A 1 94 ? 21.057 11.633 -1.919 1.00 56.09 94 MET A N 1
ATOM 738 C CA . MET A 1 94 ? 21.466 11.103 -0.621 1.00 56.09 94 MET A CA 1
ATOM 739 C C . MET A 1 94 ? 21.294 9.605 -0.544 1.00 56.09 94 MET A C 1
ATOM 741 O O . MET A 1 94 ? 20.276 9.059 -0.970 1.00 56.09 94 MET A O 1
ATOM 745 N N . SER A 1 95 ? 22.295 8.960 0.039 1.00 54.19 95 SER A N 1
ATOM 746 C CA . SER A 1 95 ? 22.270 7.531 0.299 1.00 54.19 95 SER A CA 1
ATOM 747 C C . SER A 1 95 ? 21.347 7.213 1.464 1.00 54.19 95 SER A C 1
ATOM 749 O O . SER A 1 95 ? 21.369 7.906 2.480 1.00 54.19 95 SER A O 1
ATOM 751 N N . PHE A 1 96 ? 20.575 6.143 1.329 1.00 63.28 96 PHE A N 1
ATOM 752 C CA . PHE A 1 96 ? 19.794 5.587 2.426 1.00 63.28 96 PHE A CA 1
ATOM 753 C C . PHE A 1 96 ? 20.442 4.300 2.948 1.00 63.28 96 PHE A C 1
ATOM 755 O O . PHE A 1 96 ? 21.350 3.741 2.324 1.00 63.28 96 PHE A O 1
ATOM 762 N N . SER A 1 97 ? 19.982 3.840 4.108 1.00 55.75 97 SER A N 1
ATOM 763 C CA . SER A 1 97 ? 20.312 2.519 4.638 1.00 55.75 97 SER A CA 1
ATOM 764 C C . SER A 1 97 ? 19.032 1.700 4.720 1.00 55.75 97 SER A C 1
ATOM 766 O O . SER A 1 97 ? 18.011 2.252 5.130 1.00 55.75 97 SER A O 1
ATOM 768 N N . PRO A 1 98 ? 19.066 0.404 4.381 1.00 64.12 98 PRO A N 1
ATOM 769 C CA . PRO A 1 98 ? 18.031 -0.508 4.828 1.00 64.12 98 PRO A CA 1
ATOM 770 C C . PRO A 1 98 ? 18.022 -0.490 6.358 1.00 64.12 98 PRO A C 1
ATOM 772 O O . PRO A 1 98 ? 19.074 -0.671 6.985 1.00 64.12 98 PRO A O 1
ATOM 775 N N . SER A 1 99 ? 16.871 -0.227 6.955 1.00 59.50 99 SER A N 1
ATOM 776 C CA . SER A 1 99 ? 16.666 -0.338 8.397 1.00 59.50 99 SER A CA 1
ATOM 777 C C . SER A 1 99 ? 15.231 -0.775 8.668 1.00 59.50 99 SER A C 1
ATOM 779 O O . SER A 1 99 ? 14.358 -0.487 7.848 1.00 59.50 99 SER A O 1
ATOM 781 N N . PRO A 1 100 ? 14.965 -1.472 9.785 1.00 60.47 100 PRO A N 1
ATOM 782 C CA . PRO A 1 100 ? 13.600 -1.545 10.288 1.00 60.47 100 PRO A CA 1
ATOM 783 C C . PRO A 1 100 ? 13.097 -0.120 10.550 1.00 60.47 100 PRO A C 1
ATOM 785 O O . PRO A 1 100 ? 13.891 0.761 10.911 1.00 60.47 100 PRO A O 1
ATOM 788 N N . ASP A 1 101 ? 11.808 0.113 10.330 1.00 59.38 101 ASP A N 1
ATOM 789 C CA . ASP A 1 101 ? 11.193 1.393 10.657 1.00 59.38 101 ASP A CA 1
ATOM 790 C C . ASP A 1 101 ? 11.303 1.645 12.174 1.00 59.38 101 ASP A C 1
ATOM 792 O O . ASP A 1 101 ? 10.944 0.769 12.967 1.00 59.38 101 ASP A O 1
ATOM 796 N N . PRO A 1 102 ? 11.799 2.815 12.623 1.00 57.94 102 PRO A N 1
ATOM 797 C CA . PRO A 1 102 ? 11.718 3.203 14.029 1.00 57.94 102 PRO A CA 1
ATOM 798 C C . PRO A 1 102 ? 10.285 3.251 14.590 1.00 57.94 102 PRO A C 1
ATOM 800 O O . PRO A 1 102 ? 10.141 3.227 15.812 1.00 57.94 102 PRO A O 1
ATOM 803 N N . SER A 1 103 ? 9.251 3.342 13.743 1.00 56.59 103 SER A N 1
ATOM 804 C CA . SER A 1 103 ? 7.847 3.418 14.167 1.00 56.59 103 SER A CA 1
ATOM 805 C C . SER A 1 103 ? 7.157 2.055 14.380 1.00 56.59 103 SER A C 1
ATOM 807 O O . SER A 1 103 ? 6.115 2.004 15.036 1.00 56.59 103 SER A O 1
ATOM 809 N N . GLY A 1 104 ? 7.770 0.949 13.932 1.00 69.81 104 GLY A N 1
ATOM 810 C CA . GLY A 1 104 ? 7.254 -0.416 14.100 1.00 69.81 104 GLY A CA 1
ATOM 811 C C . GLY A 1 104 ? 6.784 -1.062 12.792 1.00 69.81 104 GLY A C 1
ATOM 812 O O . GLY A 1 104 ? 7.576 -1.247 11.870 1.00 69.81 104 GLY A O 1
ATOM 813 N N . GLU A 1 105 ? 5.513 -1.481 12.740 1.00 80.75 105 GLU A N 1
ATOM 814 C CA . GLU A 1 105 ? 4.937 -2.231 11.615 1.00 80.75 105 GLU A CA 1
ATOM 815 C C . GLU A 1 105 ? 4.395 -1.332 10.491 1.00 80.75 105 GLU A C 1
ATOM 817 O O . GLU A 1 105 ? 3.344 -0.690 10.620 1.00 80.75 105 GLU A O 1
ATOM 822 N N . ASP A 1 106 ? 5.041 -1.399 9.328 1.00 86.88 106 ASP A N 1
ATOM 823 C CA . ASP A 1 106 ? 4.572 -0.757 8.102 1.00 86.88 106 ASP A CA 1
ATOM 824 C C . ASP A 1 106 ? 3.406 -1.516 7.445 1.00 86.88 106 ASP A C 1
ATOM 826 O O . ASP A 1 106 ? 3.238 -2.735 7.575 1.00 86.88 106 ASP A O 1
ATOM 830 N N . LEU A 1 107 ? 2.612 -0.779 6.664 1.00 91.81 107 LEU A N 1
ATOM 831 C CA . LEU A 1 107 ? 1.539 -1.325 5.834 1.00 91.81 107 LEU A CA 1
ATOM 832 C C . LEU A 1 107 ? 2.049 -1.687 4.438 1.00 91.81 107 LEU A C 1
ATOM 834 O O . LEU A 1 107 ? 2.570 -0.837 3.708 1.00 91.81 107 LEU A O 1
ATOM 838 N N . PHE A 1 108 ? 1.815 -2.937 4.045 1.00 93.25 108 PHE A N 1
ATOM 839 C CA . PHE A 1 108 ? 2.164 -3.490 2.742 1.00 93.25 108 PHE A CA 1
ATOM 840 C C . PHE A 1 108 ? 0.921 -3.909 1.961 1.00 93.25 108 PHE A C 1
ATOM 842 O O . PHE A 1 108 ? -0.058 -4.393 2.529 1.00 93.25 108 PHE A O 1
ATOM 849 N N . ILE A 1 109 ? 0.984 -3.753 0.640 1.00 94.44 109 ILE A N 1
ATOM 850 C CA . ILE A 1 109 ? 0.014 -4.316 -0.299 1.00 94.44 109 ILE A CA 1
ATOM 851 C C . ILE A 1 109 ? 0.616 -5.554 -0.955 1.00 94.44 109 ILE A C 1
ATOM 853 O O . ILE A 1 109 ? 1.716 -5.496 -1.510 1.00 94.44 109 ILE A O 1
ATOM 857 N N . ASN A 1 110 ? -0.148 -6.648 -0.960 1.00 93.50 110 ASN A N 1
ATOM 858 C CA . ASN A 1 110 ? 0.146 -7.831 -1.756 1.00 93.50 110 ASN A CA 1
ATOM 859 C C . ASN A 1 110 ? -0.061 -7.520 -3.244 1.00 93.50 110 ASN A C 1
ATOM 861 O O . ASN A 1 110 ? -1.157 -7.630 -3.801 1.00 93.50 110 ASN A O 1
ATOM 865 N N . CYS A 1 111 ? 1.023 -7.118 -3.897 1.00 93.19 111 CYS A N 1
ATOM 866 C CA . CYS A 1 111 ? 1.008 -6.770 -5.309 1.00 93.19 111 CYS A CA 1
ATOM 867 C C . CYS A 1 111 ? 0.949 -7.998 -6.219 1.00 93.19 111 CYS A C 1
ATOM 869 O O . CYS A 1 111 ? 0.566 -7.862 -7.377 1.00 93.19 111 CYS A O 1
ATOM 871 N N . LYS A 1 112 ? 1.295 -9.194 -5.729 1.00 92.31 112 LYS A N 1
ATOM 872 C CA . LYS A 1 112 ? 1.362 -10.409 -6.556 1.00 92.31 112 LYS A CA 1
ATOM 873 C 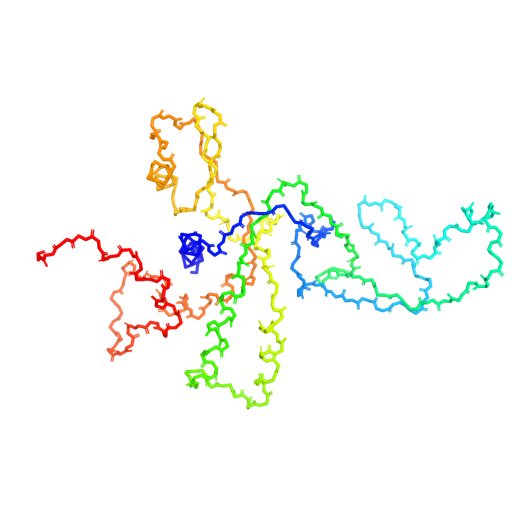C . LYS A 1 112 ? -0.012 -10.831 -7.056 1.00 92.31 112 LYS A C 1
ATOM 875 O O . LYS A 1 112 ? -0.164 -11.182 -8.226 1.00 92.31 112 LYS A O 1
ATOM 880 N N . GLU A 1 113 ? -1.023 -10.769 -6.192 1.00 90.44 113 GLU A N 1
ATOM 881 C CA . GLU A 1 113 ? -2.393 -11.101 -6.588 1.00 90.44 113 GLU A CA 1
ATOM 882 C C . GLU A 1 113 ? -2.946 -10.092 -7.603 1.00 90.44 113 GLU A C 1
ATOM 884 O O . GLU A 1 113 ? -3.476 -10.485 -8.645 1.00 90.44 113 GLU A O 1
ATOM 889 N N . LEU A 1 114 ? -2.721 -8.800 -7.352 1.00 91.25 114 LEU A N 1
ATOM 890 C CA . LEU A 1 114 ? -3.113 -7.714 -8.252 1.00 91.25 114 LEU A CA 1
ATOM 891 C C . LEU A 1 114 ? -2.401 -7.810 -9.612 1.00 91.25 114 LEU A C 1
ATOM 893 O O . LEU A 1 114 ? -3.019 -7.642 -10.666 1.00 91.25 114 LEU A O 1
ATOM 897 N N . ALA A 1 115 ? -1.106 -8.127 -9.604 1.00 93.31 115 ALA A N 1
ATOM 898 C CA . ALA A 1 115 ? -0.301 -8.297 -10.805 1.00 93.31 115 ALA A CA 1
ATOM 899 C C . ALA A 1 115 ? -0.772 -9.480 -11.647 1.00 93.31 115 ALA A C 1
ATOM 901 O O . ALA A 1 115 ? -0.850 -9.360 -12.870 1.00 93.31 115 ALA A O 1
ATOM 902 N N . ARG A 1 116 ? -1.169 -10.592 -11.016 1.00 92.00 116 ARG A N 1
ATOM 903 C CA . ARG A 1 116 ? -1.744 -11.741 -11.726 1.00 92.00 116 ARG A CA 1
ATOM 904 C C . ARG A 1 116 ? -2.991 -11.340 -12.513 1.00 92.00 116 ARG A C 1
ATOM 906 O O . ARG A 1 116 ? -3.109 -11.683 -13.686 1.00 92.00 116 ARG A O 1
ATOM 913 N N . GLU A 1 117 ? -3.906 -10.589 -11.903 1.00 90.94 117 GLU A N 1
ATOM 914 C CA . GLU A 1 117 ? -5.123 -10.135 -12.588 1.00 90.94 117 GLU A CA 1
ATOM 915 C C . GLU A 1 117 ? -4.841 -9.147 -13.727 1.00 90.94 117 GLU A C 1
ATOM 917 O O . GLU A 1 117 ? -5.501 -9.188 -14.774 1.00 90.94 117 GLU A O 1
ATOM 922 N N . ALA A 1 118 ? -3.862 -8.262 -13.533 1.00 92.06 118 ALA A N 1
ATOM 923 C CA . ALA A 1 118 ? -3.429 -7.295 -14.533 1.00 92.06 118 ALA A CA 1
ATOM 924 C C . ALA A 1 118 ? -2.742 -7.981 -15.730 1.00 92.06 118 ALA A C 1
ATOM 926 O O . ALA A 1 118 ? -3.046 -7.666 -16.885 1.00 92.06 118 ALA A O 1
ATOM 927 N N . SER A 1 119 ? -1.881 -8.968 -15.474 1.00 91.81 119 SER A N 1
ATOM 928 C CA . SER A 1 119 ? -1.267 -9.818 -16.500 1.00 91.81 119 SER A CA 1
ATOM 929 C C . SER A 1 119 ? -2.315 -10.627 -17.265 1.00 91.81 119 SER A C 1
ATOM 931 O O . SER A 1 119 ? -2.285 -10.652 -18.496 1.00 91.81 119 SER A O 1
ATOM 933 N N . GLU A 1 120 ? -3.303 -11.198 -16.571 1.00 92.31 120 GLU A N 1
ATOM 934 C CA . GLU A 1 120 ? -4.406 -11.934 -17.199 1.00 92.31 120 GLU A CA 1
ATOM 935 C C . GLU A 1 120 ? -5.272 -11.029 -18.090 1.00 92.31 120 GLU A C 1
ATOM 937 O O . GLU A 1 120 ? -5.742 -11.443 -19.148 1.00 92.31 120 GLU A O 1
ATOM 942 N N . ALA A 1 121 ? -5.473 -9.759 -17.723 1.00 93.19 121 ALA A N 1
ATOM 943 C CA . ALA A 1 121 ? -6.204 -8.806 -18.563 1.00 93.19 121 ALA A CA 1
ATOM 944 C C . ALA A 1 121 ? -5.512 -8.552 -19.910 1.00 93.19 121 ALA A C 1
ATOM 946 O O . ALA A 1 121 ? -6.183 -8.424 -20.935 1.00 93.19 121 ALA A O 1
ATOM 947 N N . VAL A 1 122 ? -4.181 -8.517 -19.912 1.00 92.25 122 VAL A N 1
ATOM 948 C CA . VAL A 1 122 ? -3.366 -8.351 -21.122 1.00 92.25 122 VAL A CA 1
ATOM 949 C C . VAL A 1 122 ? -3.270 -9.654 -21.920 1.00 92.25 122 VAL A C 1
ATOM 951 O O . VAL A 1 122 ? -3.236 -9.615 -23.154 1.00 92.25 122 VAL A O 1
ATOM 954 N N . HIS A 1 123 ? -3.251 -10.806 -21.242 1.00 88.94 123 HIS A N 1
ATOM 955 C CA . HIS A 1 123 ? -3.234 -12.126 -21.875 1.00 88.94 123 HIS A CA 1
ATOM 956 C C . HIS A 1 123 ? -4.564 -12.445 -22.576 1.00 88.94 123 HIS A C 1
ATOM 958 O O . HIS A 1 123 ? -4.574 -12.751 -23.764 1.00 88.94 123 HIS A O 1
ATOM 964 N N . SER A 1 124 ? -5.688 -12.254 -21.878 1.00 92.69 124 SER A N 1
ATOM 965 C CA . SER A 1 124 ? -7.050 -12.451 -22.403 1.00 92.69 124 SER A CA 1
ATOM 966 C C . SER A 1 124 ? -7.479 -11.436 -23.473 1.00 92.69 124 SER A C 1
ATOM 968 O O . SER A 1 124 ? -8.570 -11.549 -24.026 1.00 92.69 124 SER A O 1
ATOM 970 N N . GLY A 1 125 ? -6.664 -10.414 -23.756 1.00 90.81 125 GLY A N 1
ATOM 971 C CA . GLY A 1 125 ? -6.981 -9.368 -24.732 1.00 90.81 125 GLY A CA 1
ATOM 972 C C . GLY A 1 125 ? -7.997 -8.326 -24.249 1.00 90.81 125 GLY A C 1
ATOM 973 O O . GLY A 1 125 ? -8.364 -7.442 -25.018 1.00 90.81 125 GLY A O 1
ATOM 974 N N . ARG A 1 126 ? -8.419 -8.371 -22.974 1.00 92.62 126 ARG A N 1
ATOM 975 C CA . ARG A 1 126 ? -9.269 -7.333 -22.357 1.00 92.62 126 ARG A CA 1
ATOM 976 C C . ARG A 1 126 ? -8.569 -5.977 -22.284 1.00 92.62 126 ARG A C 1
ATOM 978 O O . ARG A 1 126 ? -9.237 -4.948 -22.312 1.00 92.62 126 ARG A O 1
ATOM 985 N N . LEU A 1 127 ? -7.242 -5.985 -22.156 1.00 92.06 127 LEU A N 1
ATOM 986 C CA . LEU A 1 127 ? -6.392 -4.802 -22.188 1.00 92.06 127 LEU A CA 1
ATOM 987 C C . LEU A 1 127 ? -5.415 -4.906 -23.363 1.00 92.06 127 LEU A C 1
ATOM 989 O O . LEU A 1 127 ? -4.538 -5.771 -23.386 1.00 92.06 127 LEU A O 1
ATOM 993 N N . ALA A 1 128 ? -5.557 -4.004 -24.333 1.00 92.69 128 ALA A N 1
ATOM 994 C CA . ALA A 1 128 ? -4.645 -3.888 -25.463 1.00 92.69 128 ALA A CA 1
ATOM 995 C C . ALA A 1 128 ? -3.552 -2.852 -25.160 1.00 92.69 128 ALA A C 1
ATOM 997 O O . ALA A 1 128 ? -3.849 -1.691 -24.886 1.00 92.69 128 ALA A O 1
ATOM 998 N N . LEU A 1 129 ? -2.286 -3.272 -25.225 1.00 92.31 129 LEU A N 1
ATOM 999 C CA . LEU A 1 129 ? -1.131 -2.385 -25.073 1.00 92.31 129 LEU A CA 1
ATOM 1000 C C . LEU A 1 129 ? -0.687 -1.870 -26.444 1.00 92.31 129 LEU A C 1
ATOM 1002 O O . LEU A 1 129 ? -0.400 -2.663 -27.345 1.00 92.31 129 LEU A O 1
ATOM 1006 N N . VAL A 1 130 ? -0.609 -0.548 -26.588 1.00 93.50 130 VAL A N 1
ATOM 1007 C CA . VAL A 1 130 ? -0.187 0.119 -27.823 1.00 93.50 130 VAL A CA 1
ATOM 1008 C C . VAL A 1 130 ? 1.003 1.031 -27.515 1.00 93.50 130 VAL A C 1
ATOM 1010 O O . VAL A 1 130 ? 0.853 1.926 -26.686 1.00 93.50 130 VAL A O 1
ATOM 1013 N N . PRO A 1 131 ? 2.161 0.861 -28.183 1.00 94.12 131 PRO A N 1
ATOM 1014 C CA . PRO A 1 131 ? 2.512 -0.215 -29.122 1.00 94.12 131 PRO A CA 1
ATOM 1015 C C . PRO A 1 131 ? 2.668 -1.616 -28.493 1.00 94.12 131 PRO A C 1
ATOM 1017 O O . PRO A 1 131 ? 3.003 -1.765 -27.319 1.00 94.12 131 PRO A O 1
ATOM 1020 N N . ALA A 1 132 ? 2.515 -2.665 -29.311 1.00 90.88 132 ALA A N 1
ATOM 1021 C CA . ALA A 1 132 ? 2.509 -4.063 -28.855 1.00 90.88 132 ALA A CA 1
ATOM 1022 C C . ALA A 1 132 ? 3.818 -4.536 -28.188 1.00 90.88 132 ALA A C 1
ATOM 1024 O O . ALA A 1 132 ? 3.795 -5.462 -27.374 1.00 90.88 132 ALA A O 1
ATOM 1025 N N . HIS A 1 133 ? 4.960 -3.907 -28.488 1.00 91.88 133 HIS A N 1
ATOM 1026 C CA . HIS A 1 133 ? 6.252 -4.298 -27.916 1.00 91.88 133 HIS A CA 1
ATOM 1027 C C . HIS A 1 133 ? 6.349 -4.034 -26.401 1.00 91.88 133 HIS A C 1
ATOM 1029 O O . HIS A 1 133 ? 7.150 -4.679 -25.722 1.00 91.88 133 HIS A O 1
ATOM 1035 N N . HIS A 1 134 ? 5.501 -3.161 -25.838 1.00 92.81 134 HIS A N 1
ATOM 1036 C CA . HIS A 1 134 ? 5.450 -2.928 -24.390 1.00 92.81 134 HIS A CA 1
ATOM 1037 C C . HIS A 1 134 ? 4.974 -4.144 -23.594 1.00 92.81 134 HIS A C 1
ATOM 1039 O O . HIS A 1 134 ? 5.236 -4.216 -22.397 1.00 92.81 134 HIS A O 1
ATOM 1045 N N . ARG A 1 135 ? 4.355 -5.142 -24.243 1.00 91.88 135 ARG A N 1
ATOM 1046 C CA . ARG A 1 135 ? 3.929 -6.391 -23.597 1.00 91.88 135 ARG A CA 1
ATOM 1047 C C . ARG A 1 135 ? 5.075 -7.087 -22.859 1.00 91.88 135 ARG A C 1
ATOM 1049 O O . ARG A 1 135 ? 4.874 -7.579 -21.755 1.00 91.88 135 ARG A O 1
ATOM 1056 N N . LYS A 1 136 ? 6.287 -7.090 -23.428 1.00 91.12 136 LYS A N 1
ATOM 1057 C CA . LYS A 1 136 ? 7.454 -7.710 -22.779 1.00 91.12 136 LYS A CA 1
ATOM 1058 C C . LYS A 1 136 ? 7.859 -6.967 -21.505 1.00 91.12 136 LYS A C 1
ATOM 1060 O O . LYS A 1 136 ? 8.133 -7.605 -20.496 1.00 91.12 136 LYS A O 1
ATOM 1065 N N . ALA A 1 137 ? 7.887 -5.636 -21.556 1.00 91.44 137 ALA A N 1
ATOM 1066 C CA . ALA A 1 137 ? 8.209 -4.809 -20.395 1.00 91.44 137 ALA A CA 1
ATOM 1067 C C . ALA A 1 137 ? 7.138 -4.937 -19.300 1.00 91.44 137 ALA A C 1
ATOM 1069 O O . ALA A 1 137 ? 7.476 -5.065 -18.129 1.00 91.44 137 ALA A O 1
ATOM 1070 N N . TRP A 1 138 ? 5.862 -4.976 -19.696 1.00 92.38 138 TRP A N 1
ATOM 1071 C CA . TRP A 1 138 ? 4.722 -5.178 -18.803 1.00 92.38 138 TRP A CA 1
ATOM 1072 C C . TRP A 1 138 ? 4.839 -6.479 -18.003 1.00 92.38 138 TRP A C 1
ATOM 1074 O O . TRP A 1 138 ? 4.804 -6.446 -16.776 1.00 92.38 138 TRP A O 1
ATOM 1084 N N . HIS A 1 139 ? 5.047 -7.611 -18.684 1.00 91.06 139 HIS A N 1
ATOM 1085 C CA . HIS A 1 139 ? 5.229 -8.899 -18.011 1.00 91.06 139 HIS A CA 1
ATOM 1086 C C . HIS A 1 139 ? 6.516 -8.934 -17.187 1.00 91.06 139 HIS A C 1
ATOM 1088 O O . HIS A 1 139 ? 6.476 -9.301 -16.022 1.00 91.06 139 HIS A O 1
ATOM 1094 N N . GLY A 1 140 ? 7.636 -8.435 -17.721 1.00 91.69 140 GLY A N 1
ATOM 1095 C CA . GLY A 1 140 ? 8.897 -8.398 -16.977 1.00 91.69 140 GLY A CA 1
ATOM 1096 C C . GLY A 1 140 ? 8.813 -7.642 -15.645 1.00 91.69 140 GLY A C 1
ATOM 1097 O O . GLY A 1 140 ? 9.504 -8.012 -14.698 1.00 91.69 140 GLY A O 1
ATOM 1098 N N . TRP A 1 141 ? 7.964 -6.612 -15.561 1.00 91.06 141 TRP A N 1
ATOM 1099 C CA . TRP A 1 141 ? 7.729 -5.872 -14.322 1.00 91.06 141 TRP A CA 1
ATOM 1100 C C . 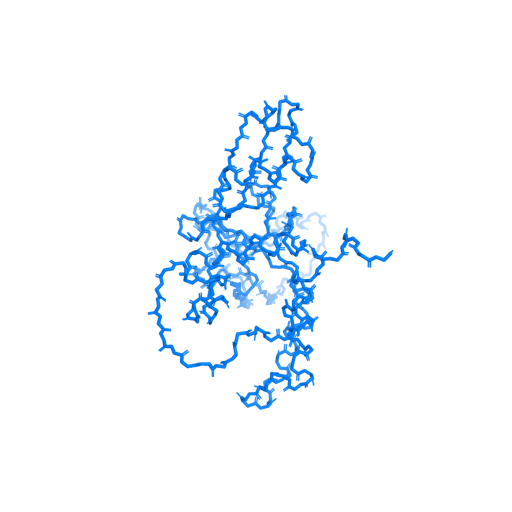TRP A 1 141 ? 6.736 -6.583 -13.390 1.00 91.06 141 TRP A C 1
ATOM 1102 O O . TRP A 1 141 ? 7.018 -6.734 -12.204 1.00 91.06 141 TRP A O 1
ATOM 1112 N N . LEU A 1 142 ? 5.598 -7.054 -13.913 1.00 92.38 142 LEU A N 1
ATOM 1113 C CA . LEU A 1 142 ? 4.553 -7.686 -13.098 1.00 92.38 142 LEU A CA 1
ATOM 1114 C C . LEU A 1 142 ? 4.912 -9.092 -12.601 1.00 92.38 142 LEU A C 1
ATOM 1116 O O . LEU A 1 142 ? 4.479 -9.470 -11.515 1.00 92.38 142 LEU A O 1
ATOM 1120 N N . ASP A 1 143 ? 5.709 -9.852 -13.351 1.00 90.12 143 ASP A N 1
ATOM 1121 C CA . ASP A 1 143 ? 6.082 -11.226 -12.990 1.00 90.12 143 ASP A CA 1
ATOM 1122 C C . ASP A 1 143 ? 7.031 -11.263 -11.777 1.00 90.12 143 ASP A C 1
ATOM 1124 O O . ASP A 1 143 ? 7.018 -12.222 -11.007 1.00 90.12 143 ASP A O 1
ATOM 1128 N N . ASN A 1 144 ? 7.821 -10.201 -11.576 1.00 89.50 144 ASN A N 1
ATOM 1129 C CA . ASN A 1 144 ? 8.791 -10.065 -10.482 1.00 89.50 144 ASN A CA 1
ATOM 1130 C C . ASN A 1 144 ? 8.388 -8.998 -9.452 1.00 89.50 144 ASN A C 1
ATOM 1132 O O . ASN A 1 144 ? 9.248 -8.447 -8.762 1.00 89.50 144 ASN A O 1
ATOM 1136 N N . ILE A 1 145 ? 7.097 -8.676 -9.353 1.00 92.00 145 ILE A N 1
ATOM 1137 C CA . ILE A 1 145 ? 6.645 -7.635 -8.433 1.00 92.00 145 ILE A CA 1
ATOM 1138 C C . ILE A 1 145 ? 6.811 -8.069 -6.969 1.00 92.00 145 ILE A C 1
ATOM 1140 O O . ILE A 1 145 ? 6.480 -9.193 -6.573 1.00 92.00 145 ILE A O 1
ATOM 1144 N N . THR A 1 146 ? 7.324 -7.155 -6.155 1.00 91.25 146 THR A N 1
ATOM 1145 C CA . THR A 1 146 ? 7.424 -7.296 -4.702 1.00 91.25 146 THR A CA 1
ATOM 1146 C C . THR A 1 146 ? 6.238 -6.630 -4.016 1.00 91.25 146 THR A C 1
ATOM 1148 O O . THR A 1 146 ? 5.525 -5.811 -4.604 1.00 91.25 146 THR A O 1
ATOM 1151 N N . ASP A 1 147 ? 6.000 -7.009 -2.761 1.00 92.88 147 ASP A N 1
ATOM 1152 C CA . ASP A 1 147 ? 4.958 -6.381 -1.956 1.00 92.88 147 ASP A CA 1
ATOM 1153 C C . ASP A 1 147 ? 5.338 -4.924 -1.687 1.00 92.88 147 ASP A C 1
ATOM 1155 O O . ASP A 1 147 ? 6.484 -4.600 -1.367 1.00 92.88 147 ASP A O 1
ATOM 1159 N N . TRP A 1 148 ? 4.371 -4.030 -1.845 1.00 92.62 148 TRP A N 1
ATOM 1160 C CA . TRP A 1 148 ? 4.631 -2.599 -1.846 1.00 92.62 148 TRP A CA 1
ATOM 1161 C C . TRP A 1 148 ? 4.328 -1.995 -0.482 1.00 92.62 148 TRP A C 1
ATOM 1163 O O . TRP A 1 148 ? 3.184 -2.030 -0.033 1.00 92.62 148 TRP A O 1
ATOM 1173 N N . CYS A 1 149 ? 5.340 -1.400 0.156 1.00 91.56 149 CYS A N 1
ATOM 1174 C CA . CYS A 1 149 ? 5.131 -0.569 1.340 1.00 91.56 149 CYS A CA 1
ATOM 1175 C C . CYS A 1 149 ? 4.376 0.702 0.939 1.00 91.56 149 CYS A C 1
ATOM 1177 O O . CYS A 1 149 ? 4.907 1.521 0.181 1.00 91.56 149 CYS A O 1
ATOM 1179 N N . VAL A 1 150 ? 3.166 0.884 1.468 1.00 93.00 150 VAL A N 1
ATOM 1180 C CA . VAL A 1 150 ? 2.310 2.051 1.199 1.00 93.00 150 VAL A CA 1
ATOM 1181 C C . VAL A 1 150 ? 2.345 3.109 2.295 1.00 93.00 150 VAL A C 1
ATOM 1183 O O . VAL A 1 150 ? 1.869 4.220 2.053 1.00 93.00 150 VAL A O 1
ATOM 1186 N N . SER A 1 151 ? 2.909 2.790 3.464 1.00 92.06 151 SER A N 1
ATOM 1187 C CA . SER A 1 151 ? 3.045 3.736 4.577 1.00 92.06 151 SER A CA 1
ATOM 1188 C C . SER A 1 151 ? 4.159 4.745 4.329 1.00 92.06 151 SER A C 1
ATOM 1190 O O . SER A 1 151 ? 5.235 4.389 3.846 1.00 92.06 151 SER A O 1
ATOM 1192 N N . ARG A 1 152 ? 3.920 6.018 4.636 1.00 91.12 152 ARG A N 1
ATOM 1193 C CA . ARG A 1 152 ? 4.919 7.086 4.560 1.00 91.12 152 ARG A CA 1
ATOM 1194 C C . ARG A 1 152 ? 4.809 7.968 5.801 1.00 91.12 152 ARG A C 1
ATOM 1196 O O . ARG A 1 152 ? 3.758 8.544 6.070 1.00 91.12 152 ARG A O 1
ATOM 1203 N N . GLN A 1 153 ? 5.929 8.166 6.485 1.00 89.50 153 GLN A N 1
ATOM 1204 C CA . GLN A 1 153 ? 6.083 9.071 7.632 1.00 89.50 153 GLN A CA 1
ATOM 1205 C C . GLN A 1 153 ? 6.265 10.534 7.172 1.00 89.50 153 GLN A C 1
ATOM 1207 O O . GLN A 1 153 ? 7.180 11.244 7.585 1.00 89.50 153 GLN A O 1
ATOM 1212 N N . LEU A 1 154 ? 5.417 10.984 6.242 1.00 87.62 154 LEU A N 1
ATOM 1213 C CA . LEU A 1 154 ? 5.431 12.343 5.697 1.00 87.62 154 LEU A CA 1
ATOM 1214 C C . LEU A 1 154 ? 4.264 13.160 6.257 1.00 87.62 154 LEU A C 1
ATOM 1216 O O . LEU A 1 154 ? 3.190 12.645 6.543 1.00 87.62 154 LEU A O 1
ATOM 1220 N N . TRP A 1 155 ? 4.444 14.478 6.344 1.00 86.12 155 TRP A N 1
ATOM 1221 C CA . TRP A 1 155 ? 3.390 15.397 6.789 1.00 86.12 155 TRP A CA 1
ATOM 1222 C C . TRP A 1 155 ? 2.361 15.720 5.692 1.00 86.12 155 TRP A C 1
ATOM 1224 O O . TRP A 1 155 ? 1.261 16.189 5.991 1.00 86.12 155 TRP A O 1
ATOM 1234 N N . TRP A 1 156 ? 2.711 15.491 4.422 1.00 87.69 156 TRP A N 1
ATOM 1235 C CA . TRP A 1 156 ? 1.845 15.733 3.271 1.00 87.69 156 TRP A CA 1
ATOM 1236 C C . TRP A 1 156 ? 1.436 14.417 2.613 1.00 87.69 156 TRP A C 1
ATOM 1238 O O . TRP A 1 156 ? 2.285 13.632 2.199 1.00 87.69 156 TRP A O 1
ATOM 1248 N N . GLY A 1 157 ? 0.127 14.206 2.490 1.00 90.06 157 GLY A N 1
ATOM 1249 C CA . GLY A 1 157 ? -0.452 13.027 1.860 1.00 90.06 157 GLY A CA 1
ATOM 1250 C C . GLY A 1 157 ? -1.856 12.733 2.381 1.00 90.06 157 GLY A C 1
ATOM 1251 O O . GLY A 1 157 ? -2.423 13.477 3.187 1.00 90.06 157 GLY A O 1
ATOM 1252 N N . HIS A 1 158 ? -2.444 11.638 1.907 1.00 92.00 158 HIS A N 1
ATOM 1253 C CA . HIS A 1 158 ? -3.723 11.162 2.430 1.00 92.00 158 HIS A CA 1
ATOM 1254 C C . HIS A 1 158 ? -3.477 10.337 3.687 1.00 92.00 158 HIS A C 1
ATOM 1256 O O . HIS A 1 158 ? -2.817 9.311 3.602 1.00 92.00 158 HIS A O 1
ATOM 1262 N N . ARG A 1 159 ? -4.033 10.740 4.833 1.00 92.31 159 ARG A N 1
ATOM 1263 C CA . ARG A 1 159 ? -3.921 9.939 6.062 1.00 92.31 159 ARG A CA 1
ATOM 1264 C C . ARG A 1 159 ? -4.496 8.545 5.860 1.00 92.31 159 ARG A C 1
ATOM 1266 O O . ARG A 1 159 ? -5.572 8.401 5.266 1.00 92.31 159 ARG A O 1
ATOM 1273 N N . ILE A 1 160 ? -3.791 7.549 6.380 1.00 93.31 160 ILE A N 1
ATOM 1274 C CA . ILE A 1 160 ? -4.213 6.159 6.293 1.00 93.31 160 ILE A CA 1
ATOM 1275 C C . ILE A 1 160 ? -5.507 5.984 7.116 1.00 93.31 160 ILE A C 1
ATOM 1277 O O . ILE A 1 160 ? -5.573 6.400 8.276 1.00 93.31 160 ILE A O 1
ATOM 1281 N N . PRO A 1 161 ? -6.579 5.408 6.543 1.00 93.62 161 PRO A N 1
ATOM 1282 C CA . PRO A 1 161 ? -7.850 5.203 7.238 1.00 93.62 161 PRO A CA 1
ATOM 1283 C C . PRO A 1 161 ? -7.823 3.928 8.103 1.00 93.62 161 PRO A C 1
ATOM 1285 O O . PRO A 1 161 ? -8.752 3.125 8.065 1.00 93.62 161 PRO A O 1
ATOM 1288 N N . VAL A 1 162 ? -6.732 3.725 8.847 1.00 93.50 162 VAL A N 1
ATOM 1289 C CA . VAL A 1 162 ? -6.542 2.621 9.797 1.00 93.50 162 VAL A CA 1
ATOM 1290 C C . VAL A 1 162 ? -6.610 3.185 11.207 1.00 93.50 162 VAL A C 1
ATOM 1292 O O . VAL A 1 162 ? -6.072 4.256 11.491 1.00 93.50 162 VAL A O 1
ATOM 1295 N N . TYR A 1 163 ? -7.290 2.462 12.085 1.00 92.44 163 TYR A N 1
ATOM 1296 C CA . TYR A 1 163 ? -7.489 2.831 13.473 1.00 92.44 163 TYR A CA 1
ATOM 1297 C C . TYR A 1 163 ? -6.949 1.735 14.382 1.00 92.44 163 TYR A C 1
ATOM 1299 O O . TYR A 1 163 ? -7.266 0.560 14.192 1.00 92.44 163 TYR A O 1
ATOM 1307 N N . ARG A 1 164 ? -6.164 2.141 15.380 1.00 91.56 164 ARG A N 1
ATOM 1308 C CA . ARG A 1 164 ? -5.797 1.329 16.536 1.00 91.56 164 ARG A CA 1
ATOM 1309 C C . ARG A 1 164 ? -6.924 1.392 17.548 1.00 91.56 164 ARG A C 1
ATOM 1311 O O . ARG A 1 164 ? -7.226 2.469 18.065 1.00 91.56 164 ARG A O 1
ATOM 1318 N N . VAL A 1 165 ? -7.534 0.255 17.828 1.00 90.50 165 VAL A N 1
ATOM 1319 C CA . VAL A 1 165 ? -8.548 0.086 18.863 1.00 90.50 165 VAL A CA 1
ATOM 1320 C C . VAL A 1 165 ? -7.894 -0.648 20.023 1.00 90.50 165 VAL A C 1
ATOM 1322 O O . VAL A 1 165 ? -7.448 -1.780 19.866 1.00 90.50 165 VAL A O 1
ATOM 1325 N N . THR A 1 166 ? -7.830 0.004 21.181 1.00 89.69 166 THR A N 1
ATOM 1326 C CA . THR A 1 166 ? -7.306 -0.596 22.413 1.00 89.69 166 THR A CA 1
ATOM 1327 C C . THR A 1 166 ? -8.475 -0.953 23.320 1.00 89.69 166 THR A C 1
ATOM 1329 O O . THR A 1 166 ? -9.225 -0.069 23.753 1.00 89.69 166 THR A O 1
ATOM 1332 N N . ALA A 1 167 ? -8.630 -2.241 23.609 1.00 87.00 167 ALA A N 1
ATOM 1333 C CA . ALA A 1 167 ? -9.636 -2.757 24.527 1.00 87.00 167 ALA A CA 1
ATOM 1334 C C . ALA A 1 167 ? -9.199 -2.627 26.002 1.00 87.00 167 ALA A C 1
ATOM 1336 O O . ALA A 1 167 ? -8.035 -2.365 26.311 1.00 87.00 167 ALA A O 1
ATOM 1337 N N . LEU A 1 168 ? -10.147 -2.768 26.934 1.00 81.75 168 LEU A N 1
ATOM 1338 C CA . LEU A 1 168 ? -9.914 -2.714 28.388 1.00 81.75 168 LEU A CA 1
ATOM 1339 C C . LEU A 1 168 ? -8.931 -3.785 28.878 1.00 81.75 168 LEU A C 1
ATOM 1341 O O . LEU A 1 168 ? -8.234 -3.585 29.867 1.00 81.75 168 LEU A O 1
ATOM 1345 N N . ASP A 1 169 ? -8.863 -4.908 28.176 1.00 80.94 169 ASP A N 1
ATOM 1346 C CA . ASP A 1 169 ? -7.949 -6.018 28.447 1.00 80.94 169 ASP A CA 1
ATOM 1347 C C . ASP A 1 169 ? -6.548 -5.824 27.840 1.00 80.94 169 ASP A C 1
ATOM 1349 O O . ASP A 1 169 ? -5.769 -6.771 27.776 1.00 80.94 169 ASP A O 1
ATOM 1353 N N . GLN A 1 170 ? -6.230 -4.603 27.396 1.00 79.50 170 GLN A N 1
ATOM 1354 C CA . GLN A 1 170 ? -4.979 -4.238 26.724 1.00 79.50 170 GLN A CA 1
ATOM 1355 C C . GLN A 1 170 ? -4.745 -4.939 25.379 1.00 79.50 170 GLN A C 1
ATOM 1357 O O . GLN A 1 170 ? -3.645 -4.843 24.834 1.00 79.50 170 GLN A O 1
ATOM 1362 N N . ARG A 1 171 ? -5.752 -5.601 24.792 1.00 82.31 171 ARG A N 1
ATOM 1363 C CA . ARG A 1 171 ? -5.644 -6.073 23.409 1.00 82.31 171 ARG A CA 1
ATOM 1364 C C . ARG A 1 171 ? -5.716 -4.888 22.454 1.00 82.31 171 ARG A C 1
ATOM 1366 O O . ARG A 1 171 ? -6.611 -4.044 22.548 1.00 82.31 171 ARG A O 1
ATOM 1373 N N . GLU A 1 172 ? -4.765 -4.841 21.528 1.00 86.00 172 GLU A N 1
ATOM 1374 C CA . GLU A 1 172 ? -4.724 -3.855 20.454 1.00 86.00 172 GLU A CA 1
ATOM 1375 C C . GLU A 1 172 ? -5.112 -4.515 19.139 1.00 86.00 172 GLU A C 1
ATOM 1377 O O . GLU A 1 172 ? -4.549 -5.531 18.738 1.00 86.00 172 GLU A O 1
ATOM 1382 N N . VAL A 1 173 ? -6.088 -3.917 18.470 1.00 88.25 173 VAL A N 1
ATOM 1383 C CA . VAL A 1 173 ? -6.593 -4.371 17.181 1.00 88.25 173 VAL A CA 1
ATOM 1384 C C . VAL A 1 173 ? -6.495 -3.233 16.186 1.00 88.25 173 VAL A C 1
ATOM 1386 O O . VAL A 1 173 ? -6.757 -2.073 16.504 1.00 88.25 173 VAL A O 1
ATOM 1389 N N . TRP A 1 174 ? -6.166 -3.582 14.950 1.00 90.38 174 TRP A N 1
ATOM 1390 C CA . TRP A 1 174 ? -6.113 -2.647 13.842 1.00 90.38 174 TRP A CA 1
ATOM 1391 C C . TRP A 1 174 ? -7.272 -2.894 12.887 1.00 90.38 174 TRP A C 1
ATOM 1393 O O . TRP A 1 174 ? -7.497 -4.017 12.450 1.00 90.38 174 TRP A O 1
ATOM 1403 N N . VAL A 1 175 ? -8.013 -1.837 12.560 1.00 92.19 175 VAL A N 1
ATOM 1404 C CA . VAL A 1 175 ? -9.156 -1.910 11.642 1.00 92.19 175 VAL A CA 1
ATOM 1405 C C . VAL A 1 175 ? -9.123 -0.764 10.641 1.00 92.19 175 VAL A C 1
ATOM 1407 O O . VAL A 1 175 ? -8.845 0.380 11.002 1.00 92.19 175 VAL A O 1
ATOM 1410 N N . ALA A 1 176 ? -9.442 -1.048 9.378 1.00 93.75 176 ALA A N 1
ATOM 1411 C CA . ALA A 1 176 ? -9.630 -0.016 8.362 1.00 93.75 176 ALA A CA 1
ATOM 1412 C C . ALA A 1 176 ? -11.101 0.421 8.281 1.00 93.75 176 ALA A C 1
ATOM 1414 O O . ALA A 1 176 ? -11.999 -0.405 8.089 1.00 93.75 176 ALA A O 1
ATOM 1415 N N . ALA A 1 177 ? -11.356 1.724 8.395 1.00 93.19 177 ALA A N 1
ATOM 1416 C CA . ALA A 1 177 ? -12.706 2.291 8.401 1.00 93.19 177 ALA A CA 1
ATOM 1417 C C . ALA A 1 177 ? -12.737 3.717 7.831 1.00 93.19 177 ALA A C 1
ATOM 1419 O O . ALA A 1 177 ? -11.718 4.395 7.748 1.00 93.19 177 ALA A O 1
ATOM 1420 N N . HIS A 1 178 ? -13.914 4.219 7.458 1.00 89.81 178 HIS A N 1
ATOM 1421 C CA . HIS A 1 178 ? -14.064 5.596 6.977 1.00 89.81 178 HIS A CA 1
ATOM 1422 C C . HIS A 1 178 ? -14.228 6.617 8.103 1.00 89.81 178 HIS A C 1
ATOM 1424 O O . HIS A 1 178 ? -14.000 7.813 7.884 1.00 89.81 178 HIS A O 1
ATOM 1430 N N . SER A 1 179 ? -14.654 6.154 9.277 1.00 90.88 179 SER A N 1
ATOM 1431 C CA . SER A 1 179 ? -14.932 6.962 10.462 1.00 90.88 179 SER A CA 1
ATOM 1432 C C . SER A 1 179 ? -14.576 6.206 11.745 1.00 90.88 179 SER A C 1
ATOM 1434 O O . SER A 1 179 ? -14.479 4.979 11.751 1.00 90.88 179 SER A O 1
ATOM 1436 N N . LEU A 1 180 ? -14.429 6.945 12.848 1.00 87.88 180 LEU A N 1
ATOM 1437 C CA . LEU A 1 180 ? -14.178 6.377 14.178 1.00 87.88 180 LEU A CA 1
ATOM 1438 C C . LEU A 1 180 ? -15.324 5.471 14.657 1.00 87.88 180 LEU A C 1
ATOM 1440 O O . LEU A 1 180 ? -15.080 4.460 15.309 1.00 87.88 180 LEU A O 1
ATOM 1444 N N . GLU A 1 181 ? -16.571 5.818 14.337 1.00 88.19 181 GLU A N 1
ATOM 1445 C CA . GLU A 1 181 ? -17.746 5.015 14.702 1.00 88.19 181 GLU A CA 1
ATOM 1446 C C . GLU A 1 181 ? -17.770 3.686 13.947 1.00 88.19 181 GLU A C 1
ATOM 1448 O O . GLU A 1 181 ? -17.990 2.629 14.536 1.00 88.19 181 GLU A O 1
ATOM 1453 N N . GLU A 1 182 ? -17.468 3.724 12.650 1.00 89.69 182 GLU A N 1
ATOM 1454 C CA . GLU A 1 182 ? -17.346 2.514 11.845 1.00 89.69 182 GLU A CA 1
ATOM 1455 C C . GLU A 1 182 ? -16.178 1.636 12.305 1.00 89.69 182 GLU A C 1
ATOM 1457 O O . GLU A 1 182 ? -16.320 0.417 12.320 1.00 89.69 182 GLU A O 1
ATOM 1462 N N . ALA A 1 183 ? -15.059 2.232 12.730 1.00 88.75 183 ALA A N 1
ATOM 1463 C CA . ALA A 1 183 ? -13.938 1.487 13.296 1.00 88.75 183 ALA A CA 1
ATOM 1464 C C . ALA A 1 183 ? -14.363 0.689 14.537 1.00 88.75 183 ALA A C 1
ATOM 1466 O O . ALA A 1 183 ? -14.049 -0.493 14.643 1.00 88.75 183 ALA A O 1
ATOM 1467 N N . ARG A 1 184 ? -15.139 1.303 15.443 1.00 87.00 184 ARG A N 1
ATOM 1468 C CA . ARG A 1 184 ? -15.675 0.621 16.634 1.00 87.00 184 ARG A CA 1
ATOM 1469 C C . ARG A 1 184 ? -16.581 -0.548 16.259 1.00 87.00 184 ARG A C 1
ATOM 1471 O O . ARG A 1 184 ? -16.409 -1.637 16.792 1.00 87.00 184 ARG A O 1
ATOM 1478 N N . ARG A 1 185 ? -17.494 -0.340 15.306 1.00 89.00 185 ARG A N 1
ATOM 1479 C CA . ARG A 1 185 ? -18.395 -1.396 14.822 1.00 89.00 185 ARG A CA 1
ATOM 1480 C C . ARG A 1 185 ? -17.628 -2.550 14.172 1.00 89.00 185 ARG A C 1
ATOM 1482 O O . ARG A 1 185 ? -17.912 -3.704 14.460 1.00 89.00 185 ARG A O 1
ATOM 1489 N N . LYS A 1 186 ? -16.638 -2.252 13.323 1.00 88.94 186 LYS A N 1
ATOM 1490 C CA . LYS A 1 186 ? -15.803 -3.282 12.683 1.00 88.94 186 LYS A CA 1
ATOM 1491 C C . LYS A 1 186 ? -14.958 -4.056 13.697 1.00 88.94 186 LYS A C 1
ATOM 1493 O O . LYS A 1 186 ? -14.748 -5.248 13.502 1.00 88.94 186 LYS A O 1
ATOM 1498 N N . ALA A 1 187 ? -14.482 -3.402 14.758 1.00 86.81 187 ALA A N 1
ATOM 1499 C CA . ALA A 1 187 ? -13.752 -4.072 15.834 1.00 86.81 187 ALA A CA 1
ATOM 1500 C C . ALA A 1 187 ? -14.652 -5.042 16.619 1.00 86.81 187 ALA A C 1
ATOM 1502 O O . ALA A 1 187 ? -14.219 -6.141 16.959 1.00 86.81 187 ALA A O 1
ATOM 1503 N N . GLU A 1 188 ? -15.912 -4.668 16.847 1.00 87.19 188 GLU A N 1
ATOM 1504 C CA . GLU A 1 188 ? -16.905 -5.549 17.466 1.00 87.19 188 GLU A CA 1
ATOM 1505 C C . GLU A 1 188 ? -17.245 -6.747 16.575 1.00 87.19 188 GLU A C 1
ATOM 1507 O O . GLU A 1 188 ? -17.231 -7.881 17.042 1.00 87.19 188 GLU A O 1
ATOM 1512 N N . GLU A 1 189 ? -17.481 -6.516 15.283 1.00 86.75 189 GLU A N 1
ATOM 1513 C CA . GLU A 1 189 ? -17.868 -7.565 14.335 1.00 86.75 189 GLU A CA 1
ATOM 1514 C C . GLU A 1 189 ? -16.738 -8.562 14.035 1.00 86.75 189 GLU A C 1
ATOM 1516 O O . GLU A 1 189 ? -16.982 -9.766 13.985 1.00 86.75 189 GLU A O 1
ATOM 1521 N N . ARG A 1 190 ? -15.503 -8.085 13.824 1.00 80.00 190 ARG A N 1
ATOM 1522 C CA . ARG A 1 190 ? -14.379 -8.950 13.420 1.00 80.00 190 ARG A CA 1
ATOM 1523 C C . ARG A 1 190 ? -13.683 -9.635 14.580 1.00 80.00 190 ARG A C 1
ATOM 1525 O O . ARG A 1 190 ? -13.359 -10.811 14.477 1.00 80.00 190 ARG A O 1
ATOM 1532 N N . GLU A 1 191 ? -13.446 -8.897 15.659 1.00 77.19 191 GLU A N 1
ATOM 1533 C CA . GLU A 1 191 ? -12.615 -9.366 16.773 1.00 77.19 191 GLU A CA 1
ATOM 1534 C C . GLU A 1 191 ? -13.433 -9.656 18.036 1.00 77.19 191 GLU A C 1
ATOM 1536 O O . GLU A 1 191 ? -12.881 -10.061 19.060 1.00 77.19 191 GLU A O 1
ATOM 1541 N N . GLY A 1 192 ? -14.756 -9.450 17.988 1.00 78.25 192 GLY A N 1
ATOM 1542 C CA . GLY A 1 192 ? -15.650 -9.731 19.109 1.00 78.25 192 GLY A CA 1
ATOM 1543 C C . GLY A 1 192 ? -15.414 -8.826 20.318 1.00 78.25 192 GLY A C 1
ATOM 1544 O O . GLY A 1 192 ? -15.703 -9.237 21.440 1.00 78.25 192 GLY A O 1
ATOM 1545 N N . ILE A 1 193 ? -14.855 -7.626 20.119 1.00 77.75 193 ILE A N 1
ATOM 1546 C CA . ILE A 1 193 ? -14.591 -6.651 21.185 1.00 77.75 193 ILE A CA 1
ATOM 1547 C C . ILE A 1 193 ? -15.837 -5.772 21.358 1.00 77.75 193 ILE A C 1
ATOM 1549 O O . ILE A 1 193 ? -16.100 -4.940 20.488 1.00 77.75 193 ILE A O 1
ATOM 1553 N N . PRO A 1 194 ? -16.601 -5.888 22.464 1.00 77.25 194 PRO A N 1
ATOM 1554 C CA . PRO A 1 194 ? -17.789 -5.065 22.662 1.00 77.25 194 PRO A CA 1
ATOM 1555 C C . PRO A 1 194 ? -17.423 -3.584 22.636 1.00 77.25 194 PRO A C 1
ATOM 1557 O O . PRO A 1 194 ? -16.434 -3.193 23.263 1.00 77.25 194 PRO A O 1
ATOM 1560 N N . VAL A 1 195 ? -18.242 -2.736 22.007 1.00 75.12 195 VAL A N 1
ATOM 1561 C CA . VAL A 1 195 ? -17.953 -1.288 21.911 1.00 75.12 195 VAL A CA 1
ATOM 1562 C C . VAL A 1 195 ? -17.742 -0.643 23.290 1.00 75.12 195 VAL A C 1
ATOM 1564 O O . VAL A 1 195 ? -16.914 0.253 23.441 1.00 75.12 195 VAL A O 1
ATOM 1567 N N . ALA A 1 196 ? -18.434 -1.143 24.316 1.00 75.69 196 ALA A N 1
ATOM 1568 C CA . ALA A 1 196 ? -18.304 -0.692 25.703 1.00 75.69 196 ALA A CA 1
ATOM 1569 C C . ALA A 1 196 ? -16.939 -1.015 26.344 1.00 75.69 196 ALA A C 1
ATOM 1571 O O . ALA A 1 196 ? -16.558 -0.389 27.328 1.00 75.69 196 ALA A O 1
ATOM 1572 N N . SER A 1 197 ? -16.205 -1.983 25.794 1.00 79.38 197 SER A N 1
ATOM 1573 C CA . SER A 1 197 ? -14.870 -2.373 26.259 1.00 79.38 197 SER A CA 1
ATOM 1574 C C . SER A 1 197 ? -13.736 -1.621 25.563 1.00 79.38 197 SER A C 1
ATOM 1576 O O . SER A 1 197 ? -12.567 -1.883 25.835 1.00 79.38 197 SER A O 1
ATOM 1578 N N . ILE A 1 198 ? -14.051 -0.687 24.664 1.00 82.31 198 ILE A N 1
ATOM 1579 C CA . ILE A 1 198 ? -13.046 0.092 23.943 1.00 82.31 198 ILE A CA 1
ATOM 1580 C C . ILE A 1 198 ? -12.592 1.266 24.813 1.00 82.31 198 ILE A C 1
ATOM 1582 O O . ILE A 1 198 ? -13.359 2.190 25.081 1.00 82.31 198 ILE A O 1
ATOM 1586 N N . THR A 1 199 ? -11.317 1.263 25.199 1.00 84.69 199 THR A N 1
ATOM 1587 C CA . THR A 1 199 ? -10.706 2.325 26.012 1.00 84.69 199 THR A CA 1
ATOM 1588 C C . THR A 1 199 ? -10.315 3.517 25.151 1.00 84.69 199 THR A C 1
ATOM 1590 O O . THR A 1 199 ? -10.604 4.666 25.481 1.00 84.69 199 THR A O 1
ATOM 1593 N N . SER A 1 200 ? -9.640 3.258 24.029 1.00 86.25 200 SER A N 1
ATOM 1594 C CA . SER A 1 200 ? -9.188 4.313 23.126 1.00 86.25 200 SER A CA 1
ATOM 1595 C C . SER A 1 200 ? -9.218 3.860 21.672 1.00 86.25 200 SER A C 1
ATOM 1597 O O . SER A 1 200 ? -9.029 2.684 21.364 1.00 86.25 200 SER A O 1
ATOM 1599 N N . VAL A 1 201 ? -9.489 4.816 20.782 1.00 89.38 201 VAL A N 1
ATOM 1600 C CA . VAL A 1 201 ? -9.417 4.638 19.331 1.00 89.38 201 VAL A CA 1
ATOM 1601 C C . VAL A 1 201 ? -8.520 5.740 18.791 1.00 89.38 201 VAL A C 1
ATOM 1603 O O . VAL A 1 201 ? -8.860 6.918 18.905 1.00 89.38 201 VAL A O 1
ATOM 1606 N N . ALA A 1 202 ? -7.380 5.366 18.223 1.00 90.75 202 ALA A N 1
ATOM 1607 C CA . ALA A 1 202 ? -6.421 6.295 17.638 1.00 90.75 202 ALA A CA 1
ATOM 1608 C C . ALA A 1 202 ? -6.288 6.022 16.141 1.00 90.75 202 ALA A C 1
ATOM 1610 O O . ALA A 1 202 ? -6.140 4.876 15.730 1.00 90.75 202 ALA A O 1
ATOM 1611 N N . GLN A 1 203 ? -6.355 7.065 15.316 1.00 92.19 203 GLN A N 1
ATOM 1612 C CA . GLN A 1 203 ? -6.063 6.926 13.892 1.00 92.19 203 GLN A CA 1
ATOM 1613 C C . GLN A 1 203 ? -4.550 6.854 13.672 1.00 92.19 203 GLN A C 1
ATOM 1615 O O . GLN A 1 203 ? -3.798 7.550 14.357 1.00 92.19 203 GLN A O 1
ATOM 1620 N N . GLU A 1 204 ? -4.137 6.066 12.684 1.00 89.75 204 GLU A N 1
ATOM 1621 C CA . GLU A 1 204 ? -2.760 6.033 12.207 1.00 89.75 204 GLU A CA 1
ATOM 1622 C C . GLU A 1 204 ? -2.271 7.428 11.786 1.00 89.75 204 GLU A C 1
ATOM 1624 O O . GLU A 1 204 ? -3.008 8.199 11.156 1.00 89.75 204 GLU A O 1
ATOM 1629 N N . GLN A 1 205 ? -1.037 7.768 12.167 1.00 89.38 205 GLN A N 1
ATOM 1630 C CA . GLN A 1 205 ? -0.463 9.090 11.879 1.00 89.38 205 GLN A CA 1
ATOM 1631 C C . GLN A 1 205 ? 0.163 9.164 10.487 1.00 89.38 205 GLN A C 1
ATOM 1633 O O . GLN A 1 205 ? 0.241 10.252 9.910 1.00 89.38 205 GLN A O 1
ATOM 1638 N N . ASP A 1 206 ? 0.549 8.014 9.944 1.00 91.88 206 ASP A N 1
ATOM 1639 C CA . ASP A 1 206 ? 1.172 7.900 8.637 1.00 91.88 206 ASP A CA 1
ATOM 1640 C C . ASP A 1 206 ? 0.236 8.312 7.493 1.00 91.88 206 ASP A C 1
ATOM 1642 O O . ASP A 1 206 ? -1.004 8.257 7.560 1.00 91.88 206 ASP A O 1
ATOM 1646 N N . VAL A 1 207 ? 0.864 8.722 6.393 1.00 93.06 207 VAL A N 1
ATOM 1647 C CA . VAL A 1 207 ? 0.187 9.058 5.145 1.00 93.06 207 VAL A CA 1
ATOM 1648 C C . VAL A 1 207 ? 0.446 7.997 4.084 1.00 93.06 207 VAL A C 1
ATOM 1650 O O . VAL A 1 207 ? 1.466 7.318 4.070 1.00 93.06 207 VAL A O 1
ATOM 1653 N N . LEU A 1 208 ? -0.506 7.857 3.170 1.00 93.44 208 LEU A N 1
ATOM 1654 C CA . LEU A 1 208 ? -0.402 6.982 2.014 1.00 93.44 208 LEU A CA 1
ATOM 1655 C C . LEU A 1 208 ? 0.590 7.541 1.000 1.00 93.44 208 LEU A C 1
ATOM 1657 O O . LEU A 1 208 ? 0.641 8.750 0.755 1.00 93.44 208 LEU A O 1
ATOM 1661 N N . ASP A 1 209 ? 1.293 6.628 0.338 1.00 92.75 209 ASP A N 1
ATOM 1662 C CA . ASP A 1 209 ? 2.136 6.944 -0.805 1.00 92.75 209 ASP A CA 1
ATOM 1663 C C . ASP A 1 209 ? 1.371 7.700 -1.914 1.00 92.75 209 ASP A C 1
ATOM 1665 O O . ASP A 1 209 ? 0.218 7.412 -2.244 1.00 92.75 209 ASP A O 1
ATOM 1669 N N . THR A 1 210 ? 2.042 8.663 -2.543 1.00 90.94 210 THR A N 1
ATOM 1670 C CA . THR A 1 210 ? 1.476 9.479 -3.627 1.00 90.94 210 THR A CA 1
ATOM 1671 C C . THR A 1 210 ? 1.180 8.640 -4.872 1.00 90.94 210 THR A C 1
ATOM 1673 O O . THR A 1 210 ? 0.216 8.908 -5.595 1.00 90.94 210 THR A O 1
ATOM 1676 N N . TRP A 1 211 ? 1.954 7.579 -5.116 1.00 92.00 211 TRP A N 1
ATOM 1677 C CA . TRP A 1 211 ? 1.674 6.645 -6.210 1.00 92.00 211 TRP A CA 1
ATOM 1678 C C . TRP A 1 211 ? 0.351 5.895 -6.008 1.00 92.00 211 TRP A C 1
ATOM 1680 O O . TRP A 1 211 ? -0.328 5.588 -6.988 1.00 92.00 211 TRP A O 1
ATOM 1690 N N . PHE A 1 212 ? -0.077 5.683 -4.756 1.00 93.75 212 PHE A N 1
ATOM 1691 C CA . PHE A 1 212 ? -1.342 5.009 -4.441 1.00 93.75 212 PHE A CA 1
ATOM 1692 C C . PHE A 1 212 ? -2.545 5.848 -4.855 1.00 93.75 212 PHE A C 1
ATOM 1694 O O . PHE A 1 212 ? -3.450 5.362 -5.533 1.00 93.75 212 PHE A O 1
ATOM 1701 N N . SER A 1 213 ? -2.541 7.137 -4.519 1.00 92.81 213 SER A N 1
ATOM 1702 C CA . SER A 1 213 ? -3.615 8.035 -4.945 1.00 92.81 213 SER A CA 1
ATOM 1703 C C . SER A 1 213 ? -3.590 8.292 -6.454 1.00 92.81 213 SER A C 1
ATOM 1705 O O . SER A 1 213 ? -4.652 8.390 -7.071 1.00 92.81 213 SER A O 1
ATOM 1707 N N . SER A 1 214 ? -2.400 8.333 -7.060 1.00 92.56 214 SER A N 1
ATOM 1708 C CA . SER A 1 214 ? -2.224 8.514 -8.507 1.00 92.56 214 SER A CA 1
ATOM 1709 C C . SER A 1 214 ? -2.761 7.328 -9.312 1.00 92.56 214 SER A C 1
ATOM 1711 O O . SER A 1 214 ? -3.435 7.530 -10.322 1.00 92.56 214 SER A O 1
ATOM 1713 N N . ALA A 1 215 ? -2.557 6.094 -8.839 1.00 91.94 215 ALA A N 1
ATOM 1714 C CA . ALA A 1 215 ? -3.100 4.889 -9.472 1.00 91.94 215 ALA A CA 1
ATOM 1715 C C . ALA A 1 215 ? -4.640 4.890 -9.530 1.00 91.94 215 ALA A C 1
ATOM 1717 O O . ALA A 1 215 ? -5.241 4.324 -10.443 1.00 91.94 215 ALA A O 1
ATOM 1718 N N . LEU A 1 216 ? -5.290 5.568 -8.581 1.00 92.94 216 LEU A N 1
ATOM 1719 C CA . LEU A 1 216 ? -6.748 5.667 -8.495 1.00 92.94 216 LEU A CA 1
ATOM 1720 C C . LEU A 1 216 ? -7.335 6.830 -9.303 1.00 92.94 216 LEU A C 1
ATOM 1722 O O . LEU A 1 216 ? -8.558 6.995 -9.339 1.00 92.94 216 LEU A O 1
ATOM 1726 N N . PHE A 1 217 ? -6.495 7.630 -9.962 1.00 90.50 217 PHE A N 1
ATOM 1727 C CA . PHE A 1 217 ? -6.933 8.809 -10.700 1.00 90.50 217 PHE A CA 1
ATOM 1728 C C . PHE A 1 217 ? -8.001 8.509 -11.767 1.00 90.50 217 PHE A C 1
ATOM 1730 O O . PHE A 1 217 ? -9.025 9.195 -11.747 1.00 90.50 217 PHE A O 1
ATOM 1737 N N . PRO A 1 218 ? -7.868 7.480 -12.636 1.00 91.50 218 PRO A N 1
ATOM 1738 C CA . PRO A 1 218 ? -8.879 7.201 -13.658 1.00 91.50 218 PRO A CA 1
ATOM 1739 C C . PRO A 1 218 ? -10.259 6.905 -13.061 1.00 91.50 218 PRO A C 1
ATOM 1741 O O . PRO A 1 218 ? -11.274 7.366 -13.573 1.00 91.50 218 PRO A O 1
ATOM 1744 N N . PHE A 1 219 ? -10.309 6.188 -11.937 1.00 90.00 219 PHE A N 1
ATOM 1745 C CA . PHE A 1 219 ? -11.563 5.857 -11.261 1.00 90.00 219 PHE A CA 1
ATOM 1746 C C . PHE A 1 219 ? -12.170 7.079 -10.574 1.00 90.00 219 PHE A C 1
ATOM 1748 O O . PHE A 1 219 ? -13.367 7.337 -10.699 1.00 90.00 219 PHE A O 1
ATOM 1755 N N . ALA A 1 220 ? -11.339 7.858 -9.881 1.00 90.25 220 ALA A N 1
ATOM 1756 C CA . ALA A 1 220 ? -11.777 9.068 -9.201 1.00 90.25 220 ALA A CA 1
ATOM 1757 C C . ALA A 1 220 ? -12.288 10.130 -10.189 1.00 90.25 220 ALA A C 1
ATOM 1759 O O . ALA A 1 220 ? -13.269 10.809 -9.890 1.00 90.25 220 ALA A O 1
ATOM 1760 N N . ALA A 1 221 ? -11.652 10.256 -11.358 1.00 89.25 221 ALA A N 1
ATOM 1761 C CA . ALA A 1 221 ? -12.077 11.159 -12.426 1.00 89.25 221 ALA A CA 1
ATOM 1762 C C . ALA A 1 221 ? -13.437 10.753 -13.019 1.00 89.25 221 ALA A C 1
ATOM 1764 O O . ALA A 1 221 ? -14.250 11.616 -13.334 1.00 89.25 221 ALA A O 1
ATOM 1765 N N . LEU A 1 222 ? -13.717 9.448 -13.097 1.00 89.88 222 LEU A N 1
ATOM 1766 C CA . LEU A 1 222 ? -15.003 8.895 -13.539 1.00 89.88 222 LEU A CA 1
ATOM 1767 C C . LEU A 1 222 ? -16.079 8.870 -12.434 1.00 89.88 222 LEU A C 1
ATOM 1769 O O . LEU A 1 222 ? -17.143 8.284 -12.619 1.00 89.88 222 LEU A O 1
ATOM 1773 N N . GLY A 1 223 ? -15.825 9.495 -11.280 1.00 86.19 223 GLY A N 1
ATOM 1774 C CA . GLY A 1 223 ? -16.810 9.653 -10.206 1.00 86.19 223 GLY A CA 1
ATOM 1775 C C . GLY A 1 223 ? -16.936 8.465 -9.247 1.00 86.19 223 GLY A C 1
ATOM 1776 O O . GLY A 1 223 ? -17.796 8.484 -8.367 1.00 86.19 223 GLY A O 1
ATOM 1777 N N . TRP A 1 224 ? -16.082 7.443 -9.346 1.00 89.12 224 TRP A N 1
ATOM 1778 C CA . TRP A 1 224 ? -16.024 6.358 -8.360 1.00 89.12 224 TRP A CA 1
ATOM 1779 C C . TRP A 1 224 ? -15.445 6.875 -7.022 1.00 89.12 224 TRP A C 1
ATOM 1781 O O . TRP A 1 224 ? -14.495 7.666 -7.045 1.00 89.12 224 TRP A O 1
ATOM 1791 N N . PRO A 1 225 ? -15.968 6.475 -5.839 1.00 81.12 225 PRO A N 1
ATOM 1792 C CA . PRO A 1 225 ? -16.935 5.404 -5.548 1.00 81.12 225 PRO A CA 1
ATOM 1793 C C . PRO A 1 225 ? -18.415 5.827 -5.545 1.00 81.12 225 PRO A C 1
ATOM 1795 O O . PRO A 1 225 ? -19.256 5.125 -4.992 1.00 81.12 225 PRO A O 1
ATOM 1798 N N . GLY A 1 226 ? -18.743 6.960 -6.162 1.00 78.69 226 GLY A N 1
ATOM 1799 C CA . GLY A 1 226 ? -20.107 7.445 -6.344 1.00 78.69 226 GLY A CA 1
ATOM 1800 C C . GLY A 1 226 ? -20.279 8.888 -5.877 1.00 78.69 226 GLY A C 1
ATOM 1801 O O . GLY A 1 226 ? -19.802 9.286 -4.808 1.00 78.69 226 GLY A O 1
ATOM 1802 N N . THR A 1 227 ? -21.017 9.664 -6.665 1.00 51.59 227 THR A N 1
ATOM 1803 C CA . THR A 1 227 ? -21.559 10.969 -6.284 1.00 51.59 227 THR A CA 1
ATOM 1804 C C . THR A 1 227 ? -22.777 10.723 -5.398 1.00 51.59 227 THR A C 1
ATOM 1806 O O . THR A 1 227 ? -23.855 10.404 -5.891 1.00 51.59 227 THR A O 1
ATOM 1809 N N . GLN A 1 228 ? -22.651 10.873 -4.079 1.00 48.81 228 GLN A N 1
ATOM 1810 C CA . GLN A 1 228 ? -23.852 11.213 -3.318 1.00 48.81 228 GLN A CA 1
ATOM 1811 C C . GLN A 1 228 ? -24.153 12.684 -3.618 1.00 48.81 228 GLN A C 1
ATOM 1813 O O . GLN A 1 228 ? -23.474 13.568 -3.108 1.00 48.81 228 GLN A O 1
ATOM 1818 N N . GLY A 1 229 ? -25.115 12.900 -4.522 1.00 41.09 229 GLY A N 1
ATOM 1819 C CA . GLY A 1 229 ? -25.671 14.205 -4.872 1.00 41.09 229 GLY A CA 1
ATOM 1820 C C . GLY A 1 229 ? -25.009 14.893 -6.065 1.00 41.09 229 GLY A C 1
ATOM 1821 O O . GLY A 1 229 ? -24.232 15.816 -5.872 1.00 41.09 229 GLY A O 1
ATOM 1822 N N . GLN A 1 230 ? -25.344 14.473 -7.289 1.00 33.34 230 GLN A N 1
ATOM 1823 C CA . GLN A 1 230 ? -25.590 15.366 -8.433 1.00 33.34 230 GLN A CA 1
ATOM 1824 C C . GLN A 1 230 ? -26.104 14.533 -9.614 1.00 33.34 230 GLN A C 1
ATOM 1826 O O . GLN A 1 230 ? -25.400 13.676 -10.145 1.00 33.34 230 GLN A O 1
ATOM 1831 N N . HIS A 1 231 ? -27.356 14.785 -10.004 1.00 39.31 231 HIS A N 1
ATOM 1832 C CA . HIS A 1 231 ? -27.890 14.401 -11.306 1.00 39.31 231 HIS A CA 1
ATOM 1833 C C . HIS A 1 231 ? -27.007 15.032 -12.388 1.00 39.31 231 HIS A C 1
ATOM 1835 O O . HIS A 1 231 ? -27.131 16.217 -12.681 1.00 39.31 231 HIS A O 1
ATOM 1841 N N . ALA A 1 232 ? -26.124 14.244 -12.988 1.00 32.81 232 ALA A N 1
ATOM 1842 C CA . ALA A 1 232 ? -25.575 14.546 -14.296 1.00 32.81 232 ALA A CA 1
ATOM 1843 C C . ALA A 1 232 ? -26.080 13.456 -15.236 1.00 32.81 232 ALA A C 1
ATOM 1845 O O . ALA A 1 232 ? -25.574 12.336 -15.265 1.00 32.81 232 ALA A O 1
ATOM 1846 N N . THR A 1 233 ? -27.148 13.793 -15.952 1.00 37.56 233 THR A N 1
ATOM 1847 C CA . THR A 1 233 ? -27.667 13.045 -17.090 1.00 37.56 233 THR A CA 1
ATOM 1848 C C . THR A 1 233 ? -26.567 12.950 -18.142 1.00 37.56 233 THR A C 1
ATOM 1850 O O . THR A 1 233 ? -26.422 13.830 -18.982 1.00 37.56 233 THR A O 1
ATOM 1853 N N . LEU A 1 234 ? -25.778 11.882 -18.093 1.00 34.50 234 LEU A N 1
ATOM 1854 C CA . LEU A 1 234 ? -24.981 11.421 -19.218 1.00 34.50 234 LEU A CA 1
ATOM 1855 C C . LEU A 1 234 ? -25.395 9.980 -19.496 1.00 34.50 234 LEU A C 1
ATOM 1857 O O . LEU A 1 234 ? -25.186 9.060 -18.710 1.00 34.50 234 LEU A O 1
ATOM 1861 N N . THR A 1 235 ? -26.104 9.878 -20.610 1.00 33.03 235 THR A N 1
ATOM 1862 C CA . THR A 1 235 ? -26.600 8.706 -21.322 1.00 33.03 235 THR A CA 1
ATOM 1863 C C . THR A 1 235 ? -25.902 7.384 -21.007 1.00 33.03 235 THR A C 1
ATOM 1865 O O . THR A 1 235 ? -24.688 7.235 -21.121 1.00 33.03 235 THR A O 1
ATOM 1868 N N . SER A 1 236 ? -26.749 6.404 -20.703 1.00 43.00 236 SER A N 1
ATOM 1869 C CA . SER A 1 236 ? -26.506 4.968 -20.602 1.00 43.00 236 SER A CA 1
ATOM 1870 C C . SER A 1 236 ? -25.381 4.415 -21.490 1.00 43.00 236 SER A C 1
ATOM 1872 O O . SER A 1 236 ? -25.557 4.280 -22.702 1.00 43.00 236 SER A O 1
ATOM 1874 N N . ARG A 1 237 ? -24.289 3.961 -20.868 1.00 39.81 237 ARG A N 1
ATOM 1875 C CA . ARG A 1 237 ? -23.737 2.595 -20.991 1.00 39.81 237 ARG A CA 1
ATOM 1876 C C . ARG A 1 237 ? -22.426 2.482 -20.205 1.00 39.81 237 ARG A C 1
ATOM 1878 O O . ARG A 1 237 ? -21.571 3.348 -20.302 1.00 39.81 237 ARG A O 1
ATOM 1885 N N . ALA A 1 238 ? -22.280 1.353 -19.509 1.00 38.59 238 ALA A N 1
ATOM 1886 C CA . ALA A 1 238 ? -21.099 0.874 -18.776 1.00 38.59 238 ALA A CA 1
ATOM 1887 C C . ALA A 1 238 ? -20.968 1.282 -17.294 1.00 38.59 238 ALA A C 1
ATOM 1889 O O . ALA A 1 238 ? -19.910 1.676 -16.816 1.00 38.59 238 ALA A O 1
ATOM 1890 N N . SER A 1 239 ? -22.020 1.027 -16.515 1.00 44.69 239 SER A N 1
ATOM 1891 C CA . SER A 1 239 ? -21.926 0.812 -15.068 1.00 44.69 239 SER A CA 1
ATOM 1892 C C . SER A 1 239 ? -21.463 -0.621 -14.762 1.00 44.69 239 SER A C 1
ATOM 1894 O O . SER A 1 239 ? -22.223 -1.421 -14.230 1.00 44.69 239 SER A O 1
ATOM 1896 N N . THR A 1 240 ? -20.235 -0.986 -15.137 1.00 38.69 240 THR A N 1
ATOM 1897 C CA . THR A 1 240 ? -19.549 -2.145 -14.535 1.00 38.69 240 THR A CA 1
ATOM 1898 C C . THR A 1 240 ? -18.045 -2.029 -14.767 1.00 38.69 240 THR A C 1
ATOM 1900 O O . THR A 1 240 ? -17.636 -1.934 -15.925 1.00 38.69 240 THR A O 1
ATOM 1903 N N . PRO A 1 241 ? -17.211 -2.066 -13.712 1.00 40.97 241 PRO A N 1
ATOM 1904 C CA . PRO A 1 241 ? -15.766 -2.147 -13.878 1.00 40.97 241 PRO A CA 1
ATOM 1905 C C . PRO A 1 241 ? -15.364 -3.473 -14.558 1.00 40.97 241 PRO A C 1
ATOM 1907 O O . PRO A 1 241 ? -16.118 -4.458 -14.511 1.00 40.97 241 PRO A O 1
ATOM 1910 N N . PRO A 1 242 ? -14.191 -3.513 -15.219 1.00 39.12 242 PRO A N 1
ATOM 1911 C CA . PRO A 1 242 ? -13.719 -4.695 -15.928 1.00 39.12 242 PRO A CA 1
ATOM 1912 C C . PRO A 1 242 ? -13.534 -5.912 -14.994 1.00 39.12 242 PRO A C 1
ATOM 1914 O O . PRO A 1 242 ? -13.336 -5.744 -13.790 1.00 39.12 242 PRO A O 1
ATOM 1917 N N . PRO A 1 243 ? -13.573 -7.149 -15.535 1.00 44.69 243 PRO A N 1
ATOM 1918 C CA . PRO A 1 243 ? -13.727 -8.393 -14.769 1.00 44.69 243 PRO A CA 1
ATOM 1919 C C . PRO A 1 243 ? -12.652 -8.713 -13.721 1.00 44.69 243 PRO A C 1
ATOM 1921 O O . PRO A 1 243 ? -12.916 -9.564 -12.880 1.00 44.69 243 PRO A O 1
ATOM 1924 N N . CYS A 1 244 ? -11.483 -8.058 -13.740 1.00 40.09 244 CYS A N 1
ATOM 1925 C CA . CYS A 1 244 ? -10.450 -8.259 -12.712 1.00 40.09 244 CYS A CA 1
ATOM 1926 C C . CYS A 1 244 ? -10.984 -7.912 -11.312 1.00 40.09 244 CYS A C 1
ATOM 1928 O O . CYS A 1 244 ? -10.937 -8.729 -10.409 1.00 40.09 244 CYS A O 1
ATOM 1930 N N . TRP A 1 245 ? -11.709 -6.803 -11.168 1.00 39.16 245 TRP A N 1
ATOM 1931 C CA . TRP A 1 245 ? -12.231 -6.366 -9.869 1.00 39.16 245 TRP A CA 1
ATOM 1932 C C . TRP A 1 245 ? -13.472 -7.128 -9.362 1.00 39.16 245 TRP A C 1
ATOM 1934 O O . TRP A 1 245 ? -13.980 -6.814 -8.286 1.00 39.16 245 TRP A O 1
ATOM 1944 N N . ARG A 1 246 ? -14.014 -8.110 -10.102 1.00 40.44 246 ARG A N 1
ATOM 1945 C CA . ARG A 1 246 ? -15.246 -8.814 -9.678 1.00 40.44 246 ARG A CA 1
ATOM 1946 C C . ARG A 1 246 ? -15.013 -9.848 -8.587 1.00 40.44 246 ARG A C 1
ATOM 1948 O O . ARG A 1 246 ? -15.923 -10.074 -7.790 1.00 40.44 246 ARG A O 1
ATOM 1955 N N . ARG A 1 247 ? -13.831 -10.468 -8.533 1.00 37.16 247 ARG A N 1
ATOM 1956 C CA . ARG A 1 247 ? -13.595 -11.601 -7.625 1.00 37.16 247 ARG A CA 1
ATOM 1957 C C . ARG A 1 247 ? -13.450 -11.173 -6.165 1.00 37.16 247 ARG A C 1
ATOM 1959 O O . ARG A 1 247 ? -13.902 -11.890 -5.285 1.00 37.16 247 ARG A O 1
ATOM 1966 N N . VAL A 1 248 ? -12.963 -9.955 -5.934 1.00 42.78 248 VAL A N 1
ATOM 1967 C CA . VAL A 1 248 ? -12.922 -9.317 -4.607 1.00 42.78 248 VAL A CA 1
ATOM 1968 C C . VAL A 1 248 ? -14.305 -8.799 -4.161 1.00 42.78 248 VAL A C 1
ATOM 1970 O O . VAL A 1 248 ? -14.532 -8.576 -2.979 1.00 42.78 248 VAL A O 1
ATOM 1973 N N . MET A 1 249 ? -15.273 -8.636 -5.076 1.00 40.25 249 MET A N 1
ATOM 1974 C CA . MET A 1 249 ? -16.566 -7.985 -4.794 1.00 40.25 249 MET A CA 1
ATOM 1975 C C . MET A 1 249 ? -17.785 -8.923 -4.695 1.00 40.25 249 MET A C 1
ATOM 1977 O O . MET A 1 249 ? -18.905 -8.427 -4.627 1.00 40.25 249 MET A O 1
ATOM 1981 N N . THR A 1 250 ? -17.624 -10.254 -4.680 1.00 34.88 250 THR A N 1
ATOM 1982 C CA . THR A 1 250 ? -18.775 -11.193 -4.632 1.00 34.88 250 THR A CA 1
ATOM 1983 C C . THR A 1 250 ? -18.820 -12.160 -3.445 1.00 34.88 250 THR A C 1
ATOM 1985 O O . THR A 1 250 ? -19.841 -12.818 -3.274 1.00 34.88 250 THR A O 1
ATOM 1988 N N . SER A 1 251 ? -17.822 -12.221 -2.555 1.00 29.52 251 SER A N 1
ATOM 1989 C CA . SER A 1 251 ? -17.832 -13.218 -1.463 1.00 29.52 251 SER A CA 1
ATOM 1990 C C . SER A 1 251 ? -18.672 -12.852 -0.228 1.00 29.52 251 SER A C 1
ATOM 1992 O O . SER A 1 251 ? -18.618 -13.578 0.757 1.00 29.52 251 SER A O 1
ATOM 1994 N N . CYS A 1 252 ? -19.454 -11.765 -0.251 1.00 31.00 252 CYS A N 1
ATOM 1995 C CA . CYS A 1 252 ? -20.216 -11.306 0.921 1.00 31.00 252 CYS A CA 1
ATOM 1996 C C . CYS A 1 252 ? -21.749 -11.332 0.743 1.00 31.00 252 CYS A C 1
ATOM 1998 O O . CYS A 1 252 ? -22.458 -10.653 1.475 1.00 31.00 252 CYS A O 1
ATOM 2000 N N . SER A 1 253 ? -22.296 -12.062 -0.242 1.00 32.16 253 SER A N 1
ATOM 2001 C CA . SER A 1 253 ? -23.757 -12.041 -0.494 1.00 32.16 253 SER A CA 1
ATOM 2002 C C . SER A 1 253 ? -24.424 -13.375 -0.851 1.00 32.16 253 SER A C 1
ATOM 2004 O O . SER A 1 253 ? -25.580 -13.379 -1.257 1.00 32.16 253 SER A O 1
ATOM 2006 N N . SER A 1 254 ? -23.776 -14.522 -0.641 1.00 31.86 254 SER A N 1
ATOM 2007 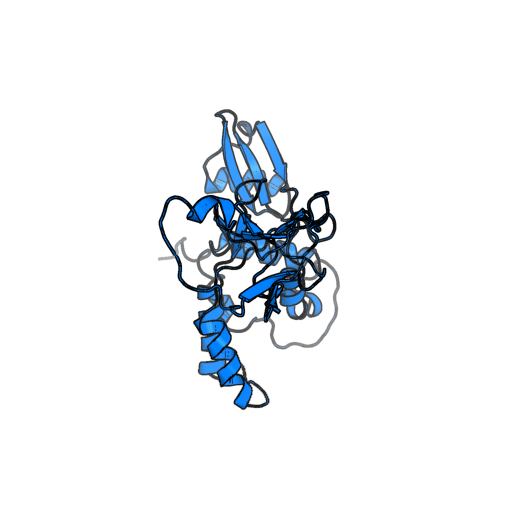C CA . SER A 1 254 ? -24.423 -15.830 -0.840 1.00 31.86 254 SER A CA 1
ATOM 2008 C C . SER A 1 254 ? -24.264 -16.703 0.397 1.00 31.86 254 SER A C 1
ATOM 2010 O O . SER A 1 254 ? -23.373 -17.547 0.472 1.00 31.86 254 SER A O 1
ATOM 2012 N N . GLY A 1 255 ? -25.116 -16.451 1.384 1.00 32.25 255 GLY A N 1
ATOM 2013 C CA . GLY A 1 255 ? -25.123 -17.190 2.637 1.00 32.25 255 GLY A CA 1
ATOM 2014 C C . GLY A 1 255 ? -26.396 -17.018 3.452 1.00 32.25 255 GLY A C 1
ATOM 2015 O O . GLY A 1 255 ? -26.287 -17.087 4.660 1.00 32.25 255 GLY A O 1
ATOM 2016 N N . TRP A 1 256 ? -27.559 -16.775 2.833 1.00 26.12 256 TRP A N 1
ATOM 2017 C CA . TRP A 1 256 ? -28.883 -16.941 3.455 1.00 26.12 256 TRP A CA 1
ATOM 2018 C C . TRP A 1 256 ? -29.912 -17.349 2.384 1.00 26.12 256 TRP A C 1
ATOM 2020 O O . TRP A 1 256 ? -29.835 -16.917 1.238 1.00 26.12 256 TRP A O 1
ATOM 2030 N N . GLN A 1 257 ? -30.778 -18.276 2.784 1.00 26.41 257 GLN A N 1
ATOM 2031 C CA . GLN A 1 257 ? -31.538 -19.264 2.011 1.00 26.41 257 GLN A CA 1
ATOM 2032 C C . GLN A 1 257 ? -32.686 -18.730 1.137 1.00 26.41 257 GLN A C 1
ATOM 2034 O O . GLN A 1 257 ? -33.340 -17.765 1.507 1.00 26.41 257 GLN A O 1
ATOM 2039 N N . GLU A 1 258 ? -33.019 -19.497 0.092 1.00 25.39 258 GLU A N 1
ATOM 2040 C CA . GLU A 1 258 ? -34.384 -19.985 -0.177 1.00 25.39 258 GLU A CA 1
ATOM 2041 C C . GLU A 1 258 ? -34.272 -21.342 -0.908 1.00 25.39 258 GLU A C 1
ATOM 2043 O O . GLU A 1 258 ? -33.659 -21.426 -1.975 1.00 25.39 258 GLU A O 1
ATOM 2048 N N . GLY A 1 259 ? -34.795 -22.405 -0.282 1.00 29.64 259 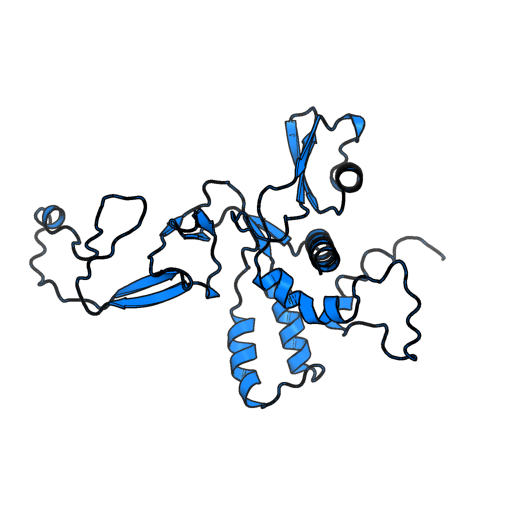GLY A N 1
ATOM 2049 C CA . GLY A 1 259 ? -34.693 -23.809 -0.704 1.00 29.64 259 GLY A CA 1
ATOM 2050 C C . GLY A 1 259 ? -34.565 -24.753 0.483 1.00 29.64 259 GLY A C 1
ATOM 2051 O O . GLY A 1 259 ? -33.413 -24.964 0.921 1.00 29.64 259 GLY A O 1
#

InterPro domains:
  IPR002300 Aminoacyl-tRNA synthetase, class Ia [PF00133] (2-228)
  IPR002303 Valine-tRNA ligase [PTHR11946] (78-231)
  IPR014729 Rossmann-like alpha/beta/alpha sandwich fold [G3DSA:3.40.50.620] (1-63)
  IPR014729 Rossmann-like alpha/beta/alpha sandwich fold [G3DSA:3.40.50.620] (77-244)

Sequence (259 aa):
MSRAVREAFVRLYDAGLVYRKEALINWCCSLQSAISDIEVDHLHLTGPTEVRCPGSAKVFRRARLSWRRCLPWGCTGGCRAHPMMVPRCSRITMSFSPSPDPSGEDLFINCKELAREASEAVHSGRLALVPAHHRKAWHGWLDNITDWCVSRQLWWGHRIPVYRVTALDQREVWVAAHSLEEARRKAEEREGIPVASITSVAQEQDVLDTWFSSALFPFAALGWPGTQGQHATLTSRASTPPPCWRRVMTSCSSGWQEG

pLDDT: mean 74.27, std 21.86, range [25.39, 95.12]

Radius of gyration: 24.13 Å; chains: 1; bounding box: 84×40×58 Å